Protein AF-0000000071012700 (afdb_homodimer)

Sequence (270 aa):
MLVIDASVVVKVLTEEVGSDLATDRLALEPERIGPDWLSVEIASALSKKVRYAGLPADVAEKYLAALPMIIPDLTPTLPLLPAALRLSIGLRHAVYDCLYLALAIDRDCALLTADRKFFDTVASGEHGQRMELMAMLVIDASVVVKVLTEEVGSDLATDRLALEPERIGPDWLSVEIASALSKKVRYAGLPADVAEKYLAALPMIIPDLTPTLPLLPAALRLSIGLRHAVYDCLYLALAIDRDCALLTADRKFFDTVASGEHGQRMELMA

Solvent-accessible surface area (backbone atoms only — not comparable to full-atom values): 14471 Å² total; per-residue (Å²): 100,34,28,53,32,54,64,42,50,50,46,58,69,67,49,60,88,73,61,46,70,59,49,51,53,50,68,73,40,86,46,31,30,32,44,47,61,41,58,56,55,45,42,37,52,38,42,46,32,35,76,75,64,72,42,53,67,70,55,40,53,51,50,58,72,45,41,53,80,72,38,71,40,60,39,77,46,73,85,38,43,68,55,5,39,53,46,12,56,73,67,70,46,59,32,74,63,24,41,50,52,36,49,15,60,75,68,70,38,33,32,40,30,50,51,62,70,60,47,57,62,40,46,77,47,96,57,19,87,32,58,39,76,56,130,101,34,28,54,32,54,63,42,49,49,44,55,70,66,49,63,90,70,56,45,66,57,49,52,54,49,68,73,40,86,46,31,31,32,43,45,61,41,57,56,55,46,44,36,53,40,41,46,32,36,75,74,65,72,42,52,66,69,55,40,52,51,52,58,71,45,42,53,79,72,38,72,40,60,38,77,46,75,86,38,42,70,56,5,40,52,46,12,57,75,68,72,46,59,32,75,63,24,40,48,53,36,49,14,59,76,68,70,35,32,32,40,30,50,49,62,70,59,47,56,63,40,47,76,47,95,58,19,86,32,56,40,76,56,131

InterPro domains:
  IPR002716 PIN domain [PF01850] (3-120)
  IPR022907 VapC family [MF_00265] (2-129)
  IPR029060 PIN-like domain superfamily [SSF88723] (1-122)
  IPR044153 VapC3-like, PIN domain [cd09873] (3-124)
  IPR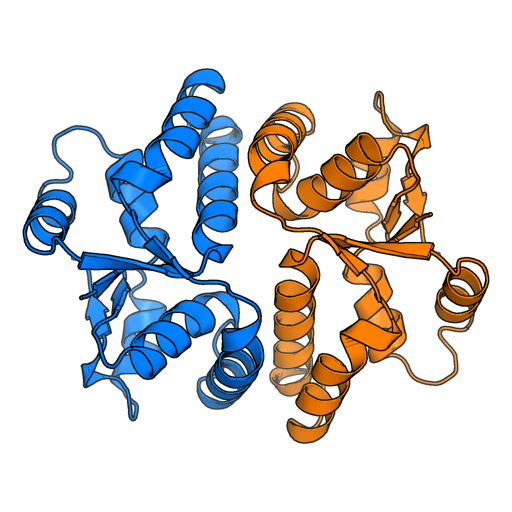051619 Type II TA system ribonuclease PINc/VapC [PTHR35901] (1-124)

pLDDT: mean 92.32, std 9.79, range [43.41, 98.62]

Structure (mmCIF, N/CA/C/O backbone):
data_AF-0000000071012700-model_v1
#
loop_
_entity.id
_entity.type
_entity.pdbx_description
1 polymer 'Ribonuclease VapC'
#
loop_
_atom_site.group_PDB
_atom_site.id
_atom_site.type_symbol
_atom_site.label_atom_id
_atom_site.label_alt_id
_atom_site.label_comp_id
_atom_site.label_asym_id
_atom_site.label_entity_id
_atom_site.label_seq_id
_atom_site.pdbx_PDB_ins_code
_atom_site.Cartn_x
_atom_site.Cartn_y
_atom_site.Cartn_z
_atom_site.occupancy
_atom_site.B_iso_or_equiv
_atom_site.auth_seq_id
_atom_site.auth_comp_id
_atom_site.auth_asym_id
_atom_site.auth_atom_id
_atom_site.pdbx_PDB_model_num
ATOM 1 N N . MET A 1 1 ? 5.879 -24.109 -0.048 1 94.62 1 MET A N 1
ATOM 2 C CA . MET A 1 1 ? 5.609 -22.719 0.268 1 94.62 1 MET A CA 1
ATOM 3 C C . MET A 1 1 ? 5.559 -21.875 -1.001 1 94.62 1 MET A C 1
ATOM 5 O O . MET A 1 1 ? 6.344 -22.078 -1.925 1 94.62 1 MET A O 1
ATOM 9 N N . LEU A 1 2 ? 4.543 -21.016 -1.021 1 96.25 2 LEU A N 1
ATOM 10 C CA . LEU A 1 2 ? 4.266 -20.234 -2.219 1 96.25 2 LEU A CA 1
ATOM 11 C C . LEU A 1 2 ? 3.801 -18.828 -1.85 1 96.25 2 LEU A C 1
ATOM 13 O O . LEU A 1 2 ? 2.908 -18.672 -1.015 1 96.25 2 LEU A O 1
ATOM 17 N N . VAL A 1 3 ? 4.496 -17.844 -2.396 1 97.88 3 VAL A N 1
ATOM 18 C CA . VAL A 1 3 ? 4 -16.484 -2.258 1 97.88 3 VAL A CA 1
ATOM 19 C C . VAL A 1 3 ? 2.877 -16.234 -3.262 1 97.88 3 VAL A C 1
ATOM 21 O O . VAL A 1 3 ? 3.023 -16.531 -4.449 1 97.88 3 VAL A O 1
ATOM 24 N N . ILE A 1 4 ? 1.746 -15.781 -2.766 1 96.19 4 ILE A N 1
ATOM 25 C CA . ILE A 1 4 ? 0.596 -15.508 -3.623 1 96.19 4 ILE A CA 1
ATOM 26 C C . ILE A 1 4 ? 0.418 -14 -3.789 1 96.19 4 ILE A C 1
ATOM 28 O O . ILE A 1 4 ? 0.282 -13.273 -2.803 1 96.19 4 ILE A O 1
ATOM 32 N N . ASP A 1 5 ? 0.381 -13.594 -4.996 1 96.12 5 ASP A N 1
ATOM 33 C CA . ASP A 1 5 ? 0.188 -12.188 -5.355 1 96.12 5 ASP A CA 1
ATOM 34 C C . ASP A 1 5 ? -1.274 -11.781 -5.199 1 96.12 5 ASP A C 1
ATOM 36 O O . ASP A 1 5 ? -2.176 -12.602 -5.359 1 96.12 5 ASP A O 1
ATOM 40 N N . ALA A 1 6 ? -1.483 -10.508 -4.934 1 95.75 6 ALA A N 1
ATOM 41 C CA . ALA A 1 6 ? -2.836 -10 -4.738 1 95.75 6 ALA A CA 1
ATOM 42 C C . ALA A 1 6 ? -3.697 -10.234 -5.977 1 95.75 6 ALA A C 1
ATOM 44 O O . ALA A 1 6 ? -4.906 -10.453 -5.867 1 95.75 6 ALA A O 1
ATOM 45 N N . SER A 1 7 ? -3.062 -10.172 -7.129 1 93.88 7 SER A N 1
ATOM 46 C CA . SER A 1 7 ? -3.799 -10.375 -8.375 1 93.88 7 SER A CA 1
ATOM 47 C C . SER A 1 7 ? -4.441 -11.758 -8.414 1 93.88 7 SER A C 1
ATOM 49 O O . SER A 1 7 ? -5.496 -11.945 -9.023 1 93.88 7 SER A O 1
ATOM 51 N N . VAL A 1 8 ? -3.801 -12.727 -7.777 1 93.31 8 VAL A N 1
ATOM 52 C CA . VAL A 1 8 ? -4.324 -14.086 -7.711 1 93.31 8 VAL A CA 1
ATOM 53 C C . VAL A 1 8 ? -5.41 -14.172 -6.641 1 93.31 8 VAL A C 1
ATOM 55 O O . VAL A 1 8 ? -6.473 -14.758 -6.871 1 93.31 8 VAL A O 1
ATOM 58 N N . VAL A 1 9 ? -5.184 -13.578 -5.516 1 93.5 9 VAL A N 1
ATOM 59 C CA . VAL A 1 9 ? -6.098 -13.648 -4.379 1 93.5 9 VAL A CA 1
ATOM 60 C C . VAL A 1 9 ? -7.438 -13.023 -4.754 1 93.5 9 VAL A C 1
ATOM 62 O O . VAL A 1 9 ? -8.492 -13.57 -4.445 1 93.5 9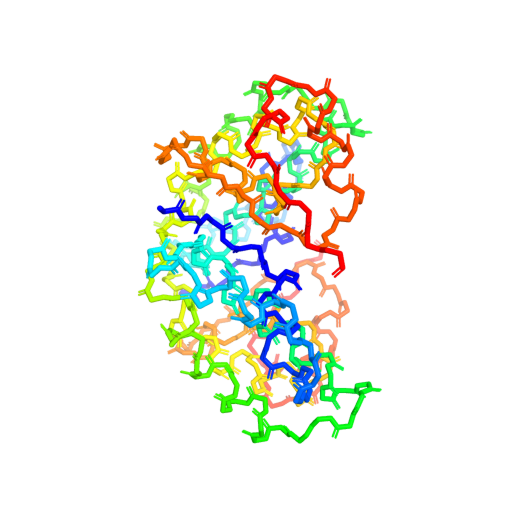 VAL A O 1
ATOM 65 N N . VAL A 1 10 ? -7.395 -11.852 -5.41 1 91.06 10 VAL A N 1
ATOM 66 C CA . VAL A 1 10 ? -8.617 -11.156 -5.785 1 91.06 10 VAL A CA 1
ATOM 67 C C . VAL A 1 10 ? -9.461 -12.055 -6.691 1 91.06 10 VAL A C 1
ATOM 69 O O . VAL A 1 10 ? -10.688 -12.086 -6.57 1 91.06 10 VAL A O 1
ATOM 72 N N . LYS A 1 11 ? -8.805 -12.727 -7.562 1 86.88 11 LYS A N 1
ATOM 73 C CA . LYS A 1 11 ? -9.508 -13.633 -8.461 1 86.88 11 LYS A CA 1
ATOM 74 C C . LYS A 1 11 ? -10.195 -14.758 -7.688 1 86.88 11 LYS A C 1
ATOM 76 O O . LYS A 1 11 ? -11.352 -15.086 -7.953 1 86.88 11 LYS A O 1
ATOM 81 N N . VAL A 1 12 ? -9.547 -15.297 -6.762 1 87.38 12 VAL A N 1
ATOM 82 C CA . VAL A 1 12 ? -10.078 -16.406 -5.969 1 87.38 12 VAL A CA 1
ATOM 83 C C . VAL A 1 12 ? -11.227 -15.906 -5.094 1 87.38 12 VAL A C 1
ATOM 85 O O . VAL A 1 12 ? -12.234 -16.594 -4.93 1 87.38 12 VAL A O 1
ATOM 88 N N . LEU A 1 13 ? -11.102 -14.711 -4.617 1 86.44 13 LEU A N 1
ATOM 89 C CA . LEU A 1 13 ? -12.078 -14.156 -3.688 1 86.44 13 LEU A CA 1
ATOM 90 C C . LEU A 1 13 ? -13.344 -13.727 -4.418 1 86.44 13 LEU A C 1
ATOM 92 O O . LEU A 1 13 ? -14.445 -13.836 -3.877 1 86.44 13 LEU A O 1
ATOM 96 N N . THR A 1 14 ? -13.289 -13.133 -5.633 1 82.06 14 THR A N 1
ATOM 97 C CA . THR A 1 14 ? -14.422 -12.461 -6.266 1 82.06 14 THR A CA 1
ATOM 98 C C . THR A 1 14 ? -15 -13.32 -7.391 1 82.06 14 THR A C 1
ATOM 100 O O . THR A 1 14 ? -16.109 -13.07 -7.855 1 82.06 14 THR A O 1
ATOM 103 N N . GLU A 1 15 ? -14.219 -13.977 -8.164 1 69.88 15 GLU A N 1
ATOM 104 C CA . GLU A 1 15 ? -14.766 -14.758 -9.273 1 69.88 15 GLU A CA 1
ATOM 105 C C . GLU A 1 15 ? -15.5 -15.992 -8.766 1 69.88 15 GLU A C 1
ATOM 107 O O . GLU A 1 15 ? -15.109 -16.578 -7.758 1 69.88 15 GLU A O 1
ATOM 112 N N . GLU A 1 16 ? -16.797 -15.992 -9.086 1 52.28 16 GLU A N 1
ATOM 113 C CA . GLU A 1 16 ? -17.672 -17.156 -8.922 1 52.28 16 GLU A CA 1
ATOM 114 C C . GLU A 1 16 ? -16.906 -18.453 -9.156 1 52.28 16 GLU A C 1
ATOM 116 O O . GLU A 1 16 ? -15.844 -18.453 -9.766 1 52.28 16 GLU A O 1
ATOM 121 N N . VAL A 1 17 ? -17.594 -19.547 -8.875 1 47.97 17 VAL A N 1
ATOM 122 C CA 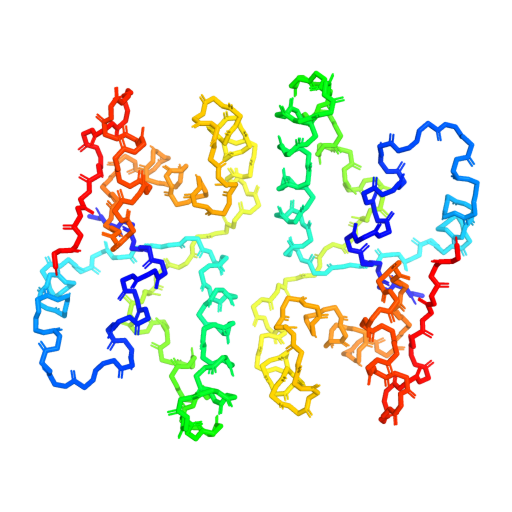. VAL A 1 17 ? -17.328 -20.984 -8.828 1 47.97 17 VAL A CA 1
ATOM 123 C C . VAL A 1 17 ? -16.344 -21.359 -9.938 1 47.97 17 VAL A C 1
ATOM 125 O O . VAL A 1 17 ? -15.617 -22.344 -9.828 1 47.97 17 VAL A O 1
ATOM 128 N N . GLY A 1 18 ? -16.484 -20.781 -11.102 1 43.41 18 GLY A N 1
ATOM 129 C CA . GLY A 1 18 ? -15.695 -21.484 -12.109 1 43.41 18 GLY A CA 1
ATOM 130 C C . GLY A 1 18 ? -14.211 -21.203 -11.984 1 43.41 18 GLY A C 1
ATOM 131 O O . GLY A 1 18 ? -13.445 -21.469 -12.914 1 43.41 18 GLY A O 1
ATOM 132 N N . SER A 1 19 ? -13.844 -20.047 -11.469 1 51.12 19 SER A N 1
ATOM 133 C CA . SER A 1 19 ? -12.445 -19.656 -11.609 1 51.12 19 SER A CA 1
ATOM 134 C C . SER A 1 19 ? -11.523 -20.719 -11 1 51.12 19 SER A C 1
ATOM 136 O O . SER A 1 19 ? -11.406 -20.812 -9.773 1 51.12 19 SER A O 1
ATOM 138 N N . ASP A 1 20 ? -11.469 -21.969 -11.406 1 60.03 20 ASP A N 1
ATOM 139 C CA . ASP A 1 20 ? -11.008 -23.344 -11.25 1 60.03 20 ASP A CA 1
ATOM 140 C C . ASP A 1 20 ? -9.492 -23.406 -11.086 1 60.03 20 ASP A C 1
ATOM 142 O O . ASP A 1 20 ? -8.984 -24.031 -10.156 1 60.03 20 ASP A O 1
ATOM 146 N N . LEU A 1 21 ? -8.82 -22.703 -12.016 1 68.94 21 LEU A N 1
ATOM 147 C CA . LEU A 1 21 ? -7.395 -23 -12.086 1 68.94 21 LEU A CA 1
ATOM 148 C C . LEU A 1 21 ? -6.656 -22.406 -10.891 1 68.94 21 LEU A C 1
ATOM 150 O O . LEU A 1 21 ? -5.773 -23.047 -10.32 1 68.94 21 LEU A O 1
ATOM 154 N N . ALA A 1 22 ? -7.148 -21.25 -10.391 1 75.31 22 ALA A N 1
ATOM 155 C CA . ALA A 1 22 ? -6.461 -20.609 -9.266 1 75.31 22 ALA A CA 1
ATOM 156 C C . ALA A 1 22 ? -6.762 -21.344 -7.961 1 75.31 22 ALA A C 1
ATOM 158 O O . ALA A 1 22 ? -5.859 -21.609 -7.168 1 75.31 22 ALA A O 1
ATOM 159 N N . THR A 1 23 ? -8.023 -21.594 -7.82 1 79.12 23 THR A N 1
ATOM 160 C CA . THR A 1 23 ? -8.43 -22.312 -6.613 1 79.12 23 THR A CA 1
ATOM 161 C C . THR A 1 23 ? -7.766 -23.688 -6.551 1 79.12 23 THR A C 1
ATOM 163 O O . THR A 1 23 ? -7.277 -24.094 -5.496 1 79.12 23 THR A O 1
ATOM 166 N N . ASP A 1 24 ? -7.738 -24.203 -7.711 1 81.06 24 ASP A N 1
ATOM 167 C CA . ASP A 1 24 ? -7.117 -25.516 -7.793 1 81.06 24 ASP A CA 1
ATOM 168 C C . ASP A 1 24 ? -5.625 -25.438 -7.488 1 81.06 24 ASP A C 1
ATOM 170 O O . ASP A 1 24 ? -5.082 -26.297 -6.785 1 81.06 24 ASP A O 1
ATOM 174 N N . ARG A 1 25 ? -4.977 -24.422 -7.988 1 84.62 25 ARG A N 1
ATOM 175 C CA . ARG A 1 25 ? -3.543 -24.266 -7.758 1 84.62 25 ARG A CA 1
ATOM 176 C C . ARG A 1 25 ? -3.254 -23.984 -6.285 1 84.62 25 ARG A C 1
ATOM 178 O O . ARG A 1 25 ? -2.281 -24.5 -5.73 1 84.62 25 ARG A O 1
ATOM 185 N N . LEU A 1 26 ? -4.059 -23.188 -5.684 1 86.31 26 LEU A N 1
ATOM 186 C CA . LEU A 1 26 ? -3.863 -22.844 -4.277 1 86.31 26 LEU A CA 1
ATOM 187 C C . LEU A 1 26 ? -4.113 -24.062 -3.385 1 86.31 26 LEU A C 1
ATOM 189 O O . LEU A 1 26 ? -3.459 -24.219 -2.354 1 86.31 26 LEU A O 1
ATOM 193 N N . ALA A 1 27 ? -5.062 -24.859 -3.885 1 83.38 27 ALA A N 1
ATOM 194 C CA . ALA A 1 27 ? -5.414 -26.047 -3.107 1 83.38 27 ALA A CA 1
ATOM 195 C C . ALA A 1 27 ? -4.242 -27.031 -3.037 1 83.38 27 ALA A C 1
ATOM 197 O O . ALA A 1 27 ? -4.133 -27.812 -2.09 1 83.38 27 ALA A O 1
ATOM 198 N N . LEU A 1 28 ? -3.35 -26.875 -3.967 1 85.12 28 LEU A N 1
ATOM 199 C CA . LEU A 1 28 ? -2.199 -27.781 -4.051 1 85.12 28 LEU A CA 1
ATOM 200 C C . LEU A 1 28 ? -1.079 -27.312 -3.127 1 85.12 28 LEU A C 1
ATOM 202 O O . LEU A 1 28 ? -0.12 -28.047 -2.885 1 85.12 28 LEU A O 1
ATOM 206 N N . GLU A 1 29 ? -1.261 -26.125 -2.602 1 88.88 29 GLU A N 1
ATOM 207 C CA . GLU A 1 29 ? -0.208 -25.547 -1.775 1 88.88 29 GLU A CA 1
ATOM 208 C C . GLU A 1 29 ? -0.743 -25.141 -0.405 1 88.88 29 GLU A C 1
ATOM 210 O O . GLU A 1 29 ? -1.242 -24.016 -0.233 1 88.88 29 GLU A O 1
ATOM 215 N N . PRO A 1 30 ? -0.476 -25.969 0.49 1 85.81 30 PRO A N 1
ATOM 216 C CA . PRO A 1 30 ? -1.006 -25.641 1.816 1 85.81 30 PRO A CA 1
ATOM 217 C C . PRO A 1 30 ? -0.256 -24.5 2.484 1 85.81 30 PRO A C 1
ATOM 219 O O . PRO A 1 30 ? -0.816 -23.797 3.336 1 85.81 30 PRO A O 1
ATOM 222 N N . GLU A 1 31 ? 0.997 -24.312 2.105 1 94.25 31 GLU A N 1
ATOM 223 C CA . GLU A 1 31 ? 1.771 -23.219 2.684 1 94.25 31 GLU A CA 1
ATOM 224 C C . GLU A 1 31 ? 1.786 -22.016 1.758 1 94.25 31 GLU A C 1
ATOM 226 O O . GLU A 1 31 ? 2.65 -21.891 0.886 1 94.25 31 GLU A O 1
ATOM 231 N N . ARG A 1 32 ? 0.813 -21.156 1.957 1 96.25 32 ARG A N 1
ATOM 232 C CA . ARG A 1 32 ? 0.649 -19.922 1.193 1 96.25 32 ARG A CA 1
ATOM 233 C C . ARG A 1 32 ? 0.982 -18.703 2.045 1 96.25 32 ARG A C 1
ATOM 235 O O . ARG A 1 32 ? 0.478 -18.562 3.162 1 96.25 32 ARG A O 1
ATOM 242 N N . ILE A 1 33 ? 1.872 -17.859 1.464 1 97.31 33 ILE A N 1
ATOM 243 C CA . ILE A 1 33 ? 2.256 -16.688 2.23 1 97.31 33 ILE A CA 1
ATOM 244 C C . ILE A 1 33 ? 2.166 -15.438 1.344 1 97.31 33 ILE A C 1
ATOM 246 O O . ILE A 1 33 ? 2.059 -15.547 0.12 1 97.31 33 ILE A O 1
ATOM 250 N N . GLY A 1 34 ? 2.107 -14.289 1.899 1 97.44 34 GLY A N 1
ATOM 251 C CA . GLY A 1 34 ? 2.156 -12.977 1.287 1 97.44 34 GLY A CA 1
ATOM 252 C C . GLY A 1 34 ? 2.52 -11.875 2.268 1 97.44 34 GLY A C 1
ATOM 253 O O . GLY A 1 34 ? 2.389 -12.047 3.48 1 97.44 34 GLY A O 1
ATOM 254 N N . PRO A 1 35 ? 3.117 -10.828 1.759 1 97.38 35 PRO A N 1
ATOM 255 C CA . PRO A 1 35 ? 3.293 -9.688 2.656 1 97.38 35 PRO A CA 1
ATOM 256 C C . PRO A 1 35 ? 1.967 -9.125 3.16 1 97.38 35 PRO A C 1
ATOM 258 O O . PRO A 1 35 ? 0.953 -9.203 2.463 1 97.38 35 PRO A O 1
ATOM 261 N N . ASP A 1 36 ? 1.974 -8.617 4.375 1 95.31 36 ASP A N 1
ATOM 262 C CA . ASP A 1 36 ? 0.725 -8.125 4.945 1 95.31 36 ASP A CA 1
ATOM 263 C C . ASP A 1 36 ? 0.192 -6.934 4.152 1 95.31 36 ASP A C 1
ATOM 265 O O . ASP A 1 36 ? -1.004 -6.637 4.191 1 95.31 36 ASP A O 1
ATOM 269 N N . TRP A 1 37 ? 1.01 -6.348 3.34 1 93.25 37 TRP A N 1
ATOM 270 C CA . TRP A 1 37 ? 0.634 -5.344 2.352 1 93.25 37 TRP A CA 1
ATOM 271 C C . TRP A 1 37 ? -0.499 -5.852 1.464 1 93.25 37 TRP A C 1
ATOM 273 O O . TRP A 1 37 ? -1.358 -5.074 1.041 1 93.25 37 TRP A O 1
ATOM 283 N N . LEU A 1 38 ? -0.555 -7.074 1.299 1 96.56 38 LEU A N 1
ATOM 284 C CA . LEU A 1 38 ? -1.54 -7.746 0.458 1 96.56 38 LEU A CA 1
ATOM 285 C C . LEU A 1 38 ? -2.957 -7.414 0.912 1 96.56 38 LEU A C 1
ATOM 287 O O . LEU A 1 38 ? -3.855 -7.238 0.084 1 96.56 38 LEU A O 1
ATOM 291 N N . SER A 1 39 ? -3.15 -7.27 2.186 1 96.31 39 SER A N 1
ATOM 292 C CA . SER A 1 39 ? -4.473 -6.984 2.73 1 96.31 39 SER A CA 1
ATOM 293 C C . SER A 1 39 ? -4.984 -5.625 2.256 1 96.31 39 SER A C 1
ATOM 295 O O . SER A 1 39 ? -6.176 -5.469 1.977 1 96.31 39 SER A O 1
ATOM 297 N N . VAL A 1 40 ? -4.074 -4.703 2.148 1 96.94 40 VAL A N 1
ATOM 298 C CA . VAL A 1 40 ? -4.434 -3.363 1.694 1 96.94 40 VAL A CA 1
ATOM 299 C C . VAL A 1 40 ? -4.816 -3.404 0.217 1 96.94 40 VAL A C 1
ATOM 301 O O . VAL A 1 40 ? -5.801 -2.783 -0.194 1 96.94 40 VAL A O 1
ATOM 304 N N . GLU A 1 41 ? -4.047 -4.137 -0.527 1 96.94 41 GLU A N 1
ATOM 305 C CA . GLU A 1 41 ? -4.344 -4.289 -1.948 1 96.94 41 GLU A CA 1
ATOM 306 C C . GLU A 1 41 ? -5.723 -4.91 -2.16 1 96.94 41 GLU A C 1
ATOM 308 O O . GLU A 1 41 ? -6.469 -4.488 -3.045 1 96.94 41 GLU A O 1
ATOM 313 N N . ILE A 1 42 ? -6.031 -5.871 -1.402 1 96.62 42 ILE A N 1
ATOM 314 C CA . ILE A 1 42 ? -7.309 -6.562 -1.528 1 96.62 42 ILE A CA 1
ATOM 315 C C . ILE A 1 42 ? -8.445 -5.617 -1.14 1 96.62 42 ILE A C 1
ATOM 317 O O . ILE A 1 42 ? -9.461 -5.543 -1.832 1 96.62 42 ILE A O 1
ATOM 321 N N . ALA A 1 43 ? -8.242 -4.91 -0.059 1 97.62 43 ALA A N 1
ATOM 322 C CA . ALA A 1 43 ? -9.25 -3.934 0.341 1 97.62 43 ALA A CA 1
ATOM 323 C C . ALA A 1 43 ? -9.492 -2.91 -0.766 1 97.62 43 ALA A C 1
ATOM 325 O O . ALA A 1 43 ? -10.633 -2.539 -1.035 1 97.62 43 ALA A O 1
ATOM 326 N N . SER A 1 44 ? -8.398 -2.463 -1.343 1 97.38 44 SER A N 1
ATOM 327 C CA . SER A 1 44 ? -8.508 -1.513 -2.445 1 97.38 44 SER A CA 1
ATOM 328 C C . SER A 1 44 ? -9.297 -2.109 -3.609 1 97.38 44 SER A C 1
ATOM 330 O O . SER A 1 44 ? -10.18 -1.459 -4.164 1 97.38 44 SER A O 1
ATOM 332 N N . ALA A 1 45 ? -9 -3.301 -4.012 1 96.06 45 ALA A N 1
ATOM 333 C CA . ALA A 1 45 ? -9.688 -3.973 -5.105 1 96.06 45 ALA A CA 1
ATOM 334 C C . ALA A 1 45 ? -11.172 -4.141 -4.793 1 96.06 45 ALA A C 1
ATOM 336 O O . ALA A 1 45 ? -12.023 -3.93 -5.656 1 96.06 45 ALA A O 1
ATOM 337 N N . LEU A 1 46 ? -11.453 -4.504 -3.598 1 96.69 46 LEU A N 1
ATOM 338 C CA . LEU A 1 46 ? -12.844 -4.711 -3.189 1 96.69 46 LEU A CA 1
ATOM 339 C C . LEU A 1 46 ? -13.609 -3.396 -3.199 1 96.69 46 LEU A C 1
ATOM 341 O O . LEU A 1 46 ? -14.766 -3.35 -3.641 1 96.69 46 LEU A O 1
ATOM 345 N N . SER A 1 47 ? -12.969 -2.338 -2.719 1 97.81 47 SER A N 1
ATOM 346 C CA . SER A 1 47 ? -13.602 -1.021 -2.756 1 97.81 47 SER A CA 1
ATOM 347 C C . SER A 1 47 ? -13.953 -0.617 -4.184 1 97.81 47 SER A C 1
ATOM 349 O O . SER A 1 47 ? -15.039 -0.091 -4.438 1 97.81 47 SER A O 1
ATOM 351 N N . LYS A 1 48 ? -13.078 -0.909 -5.051 1 96.94 48 LYS A N 1
ATOM 352 C CA . LYS A 1 48 ? -13.32 -0.593 -6.457 1 96.94 48 LYS A CA 1
ATOM 353 C C . LYS A 1 48 ? -14.484 -1.416 -7.008 1 96.94 48 LYS A C 1
ATOM 355 O O . LYS A 1 48 ? -15.297 -0.908 -7.781 1 96.94 48 LYS A O 1
ATOM 360 N N . LYS A 1 49 ? -14.539 -2.629 -6.645 1 95.62 49 LYS A N 1
ATOM 361 C CA . LYS A 1 49 ? -15.625 -3.48 -7.121 1 95.62 49 LYS A CA 1
ATOM 362 C C . LYS A 1 49 ? -16.969 -3.004 -6.586 1 95.62 49 LYS A C 1
ATOM 364 O O . LYS A 1 49 ? -17.984 -3.109 -7.273 1 95.62 49 LYS A O 1
ATOM 369 N N . VAL A 1 50 ? -16.953 -2.488 -5.379 1 96.94 50 VAL A N 1
ATOM 370 C CA . VAL A 1 50 ? -18.172 -1.909 -4.828 1 96.94 50 VAL A CA 1
ATOM 371 C C . VAL A 1 50 ? -18.578 -0.68 -5.641 1 96.94 50 VAL A C 1
ATOM 373 O O . VAL A 1 50 ? -19.734 -0.538 -6.031 1 96.94 50 VAL A O 1
ATOM 376 N N . ARG A 1 51 ? -17.641 0.1 -5.965 1 96.31 51 ARG A N 1
ATOM 377 C CA . ARG A 1 51 ? -17.891 1.374 -6.629 1 96.31 51 ARG A CA 1
ATOM 378 C C . ARG A 1 51 ? -18.281 1.163 -8.094 1 96.31 51 ARG A C 1
ATOM 380 O O . ARG A 1 51 ? -19.141 1.86 -8.617 1 96.31 51 ARG A O 1
ATOM 387 N N . TYR A 1 52 ? -17.594 0.117 -8.742 1 95.19 52 TYR A N 1
ATOM 388 C CA . TYR A 1 52 ? -17.672 0.112 -10.195 1 95.19 52 TYR A CA 1
ATOM 389 C C . TYR A 1 52 ? -18.266 -1.194 -10.703 1 95.19 52 TYR A C 1
ATOM 391 O O . TYR A 1 52 ? -18.609 -1.309 -11.883 1 95.19 52 TYR A O 1
ATOM 399 N N . ALA A 1 53 ? -18.422 -2.27 -9.852 1 93.81 53 ALA A N 1
ATOM 400 C CA . ALA A 1 53 ? -18.828 -3.572 -10.367 1 93.81 53 ALA A CA 1
ATOM 401 C C . ALA A 1 53 ? -20.031 -4.117 -9.602 1 93.81 53 ALA A C 1
ATOM 403 O O . ALA A 1 53 ? -20.344 -5.309 -9.688 1 93.81 53 ALA A O 1
ATOM 404 N N . GLY A 1 54 ? -20.625 -3.334 -8.789 1 93.88 54 GLY A N 1
ATOM 405 C CA . GLY A 1 54 ? -21.875 -3.691 -8.156 1 93.88 54 GLY A CA 1
ATOM 406 C C . GLY A 1 54 ? -21.719 -4.656 -6.996 1 93.88 54 GLY A C 1
ATOM 407 O O . GLY A 1 54 ? -22.688 -5.281 -6.559 1 93.88 54 GLY A O 1
ATOM 408 N N . LEU A 1 55 ? -20.516 -4.895 -6.477 1 95.25 55 LEU A N 1
ATOM 409 C CA . LEU A 1 55 ? -20.312 -5.707 -5.285 1 95.25 55 LEU A CA 1
ATOM 410 C C . LEU A 1 55 ? -20.938 -5.047 -4.059 1 95.25 55 LEU A C 1
ATOM 412 O O . LEU A 1 55 ? -20.656 -3.885 -3.764 1 95.25 55 LEU A O 1
ATOM 416 N N . PRO A 1 56 ? -21.828 -5.801 -3.418 1 97 56 PRO A N 1
ATOM 417 C CA . PRO A 1 56 ? -22.375 -5.215 -2.191 1 97 56 PRO A CA 1
ATOM 418 C C . PRO A 1 56 ? -21.312 -4.953 -1.133 1 97 56 PRO A C 1
ATOM 420 O O . PRO A 1 56 ? -20.391 -5.754 -0.974 1 97 56 PRO A O 1
ATOM 423 N N . ALA A 1 57 ? -21.469 -3.812 -0.425 1 97 57 ALA A N 1
ATOM 424 C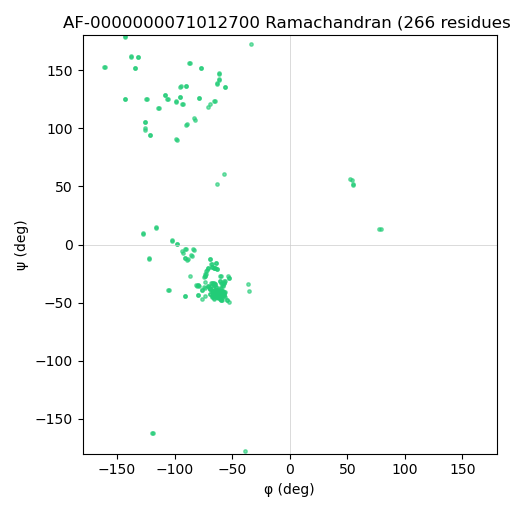 CA . ALA A 1 57 ? -20.484 -3.391 0.557 1 97 57 ALA A CA 1
ATOM 425 C C . ALA A 1 57 ? -20.297 -4.449 1.641 1 97 57 ALA A C 1
ATOM 427 O O . ALA A 1 57 ? -19.172 -4.719 2.07 1 97 57 ALA A O 1
ATOM 428 N N . ASP A 1 58 ? -21.359 -5.012 2.061 1 96.69 58 ASP A N 1
ATOM 429 C CA . ASP A 1 58 ? -21.281 -6.023 3.111 1 96.69 58 ASP A CA 1
ATOM 430 C C . ASP A 1 58 ? -20.547 -7.27 2.625 1 96.69 58 ASP A C 1
ATOM 432 O O . ASP A 1 58 ? -19.859 -7.926 3.402 1 96.69 58 ASP A O 1
ATOM 436 N N . VAL A 1 59 ? -20.688 -7.605 1.355 1 95.81 59 VAL A N 1
ATOM 437 C CA . VAL A 1 59 ? -19.984 -8.734 0.762 1 95.81 59 VAL A CA 1
ATOM 438 C C . VAL A 1 59 ? -18.484 -8.422 0.67 1 95.81 59 VAL A C 1
ATOM 440 O O . VAL A 1 59 ? -17.656 -9.281 0.948 1 95.81 59 VAL A O 1
ATOM 443 N N . ALA A 1 60 ? -18.172 -7.195 0.356 1 96.19 60 ALA A N 1
ATOM 444 C CA . ALA A 1 60 ? -16.781 -6.773 0.311 1 96.19 60 ALA A CA 1
ATOM 445 C C . ALA A 1 60 ? -16.109 -6.938 1.674 1 96.19 60 ALA A C 1
ATOM 447 O O . ALA A 1 60 ? -14.984 -7.426 1.765 1 96.19 60 ALA A O 1
ATOM 448 N N . GLU A 1 61 ? -16.828 -6.539 2.693 1 96 61 GLU A N 1
ATOM 449 C CA . GLU A 1 61 ? -16.297 -6.676 4.047 1 96 61 GLU A CA 1
ATOM 450 C C . GLU A 1 61 ? -16.094 -8.141 4.418 1 96 61 GLU A C 1
ATOM 452 O O . GLU A 1 61 ? -15.117 -8.492 5.074 1 96 61 GLU A O 1
ATOM 457 N N . LYS A 1 62 ? -17.047 -8.953 3.988 1 95.06 62 LYS A N 1
ATOM 458 C CA . LYS A 1 62 ? -16.938 -10.383 4.25 1 95.06 62 LYS A CA 1
ATOM 459 C C . LYS A 1 62 ? -15.75 -10.992 3.512 1 95.06 62 LYS A C 1
ATOM 461 O O . LYS A 1 62 ? -15.039 -11.836 4.062 1 95.06 62 LYS A O 1
ATOM 466 N N . TYR A 1 63 ? -15.578 -10.555 2.254 1 94.31 63 TYR A N 1
ATOM 467 C CA . TYR A 1 63 ? -14.438 -11.047 1.481 1 94.31 63 TYR A CA 1
ATOM 468 C C . TYR A 1 63 ? -13.125 -10.656 2.139 1 94.31 63 TYR A C 1
ATOM 470 O O . TYR A 1 63 ? -12.203 -11.477 2.248 1 94.31 63 TYR A O 1
ATOM 478 N N . LEU A 1 64 ? -13.047 -9.445 2.598 1 95.38 64 LEU A N 1
ATOM 479 C CA . LEU A 1 64 ? -11.836 -8.984 3.273 1 95.38 64 LEU A CA 1
ATOM 480 C C . LEU A 1 64 ? -11.57 -9.812 4.527 1 95.38 64 LEU A C 1
ATOM 482 O O . LEU A 1 64 ? -10.438 -10.203 4.789 1 95.38 64 LEU A O 1
ATOM 486 N N . ALA A 1 65 ? -12.602 -10.109 5.281 1 93.94 65 ALA A N 1
ATOM 487 C CA . ALA A 1 65 ? -12.484 -10.875 6.52 1 93.94 65 ALA A CA 1
ATOM 488 C C . ALA A 1 65 ? -12.07 -12.32 6.234 1 93.94 65 ALA A C 1
ATOM 490 O O . ALA A 1 65 ? -11.562 -13.008 7.117 1 93.94 65 ALA A O 1
ATOM 491 N N . ALA A 1 66 ? -12.242 -12.805 5.008 1 92.44 66 ALA A N 1
ATOM 492 C CA . ALA A 1 66 ? -11.953 -14.188 4.633 1 92.44 66 ALA A CA 1
ATOM 493 C C . ALA A 1 66 ? -10.516 -14.336 4.145 1 92.44 66 ALA A C 1
ATOM 495 O O . ALA A 1 66 ? -10.039 -15.453 3.92 1 92.44 66 ALA A O 1
ATOM 496 N N . LEU A 1 67 ? -9.805 -13.273 4.055 1 92.81 67 LEU A N 1
ATOM 497 C CA . LEU A 1 67 ? -8.469 -13.258 3.484 1 92.81 67 LEU A CA 1
ATOM 498 C C . LEU A 1 67 ? -7.555 -14.242 4.211 1 92.81 67 LEU A C 1
ATOM 500 O O . LEU A 1 67 ? -6.801 -14.984 3.572 1 92.81 67 LEU A O 1
ATOM 504 N N . PRO A 1 68 ? -7.621 -14.352 5.578 1 89.44 68 PRO A N 1
ATOM 505 C CA . PRO A 1 68 ? -6.73 -15.281 6.281 1 89.44 68 PRO A CA 1
ATOM 506 C C . PRO A 1 68 ? -6.969 -16.734 5.891 1 89.44 68 PRO A C 1
ATOM 508 O O . PRO A 1 68 ? -6.074 -17.578 6.043 1 89.44 68 PRO A O 1
ATOM 511 N N . MET A 1 69 ? -8.156 -17 5.352 1 87.88 69 MET A N 1
ATOM 512 C CA . MET A 1 69 ? -8.461 -18.359 4.902 1 87.88 69 MET A CA 1
ATOM 513 C C . MET A 1 69 ? -7.715 -18.672 3.605 1 87.88 69 MET A C 1
ATOM 515 O O . MET A 1 69 ? -7.406 -19.844 3.334 1 87.88 69 MET A O 1
ATOM 519 N N . ILE A 1 70 ? -7.406 -17.641 2.818 1 89.94 70 ILE A N 1
ATOM 520 C CA . ILE A 1 70 ? -6.719 -17.797 1.542 1 89.94 70 ILE A CA 1
ATOM 521 C C . ILE A 1 70 ? -5.211 -17.688 1.755 1 89.94 70 ILE A C 1
ATOM 523 O O . ILE A 1 70 ? -4.441 -18.469 1.206 1 89.94 70 ILE A O 1
ATOM 527 N N . ILE A 1 71 ? -4.867 -16.734 2.525 1 93.81 71 ILE A N 1
ATOM 528 C CA . ILE A 1 71 ? -3.477 -16.531 2.916 1 93.81 71 ILE A CA 1
ATOM 529 C C . ILE A 1 71 ? -3.352 -16.594 4.438 1 93.81 71 ILE A C 1
ATOM 531 O O . ILE A 1 71 ? -3.447 -15.578 5.125 1 93.81 71 ILE A O 1
ATOM 535 N N . PRO A 1 72 ? -3.037 -17.734 4.965 1 91.44 72 PRO A N 1
ATOM 536 C CA . PRO A 1 72 ? -3.023 -17.922 6.418 1 91.44 72 PRO A CA 1
ATOM 537 C C . PRO A 1 72 ? -1.847 -17.219 7.094 1 91.44 72 PRO A C 1
ATOM 539 O O . PRO A 1 72 ? -1.897 -16.938 8.289 1 91.44 72 PRO A O 1
ATOM 542 N N . ASP A 1 73 ? -0.843 -16.984 6.32 1 92.81 73 ASP A N 1
ATOM 543 C CA . ASP A 1 73 ? 0.368 -16.406 6.891 1 92.81 73 ASP A CA 1
ATOM 544 C C . ASP A 1 73 ? 0.777 -15.141 6.148 1 92.81 73 ASP A C 1
ATOM 546 O O . ASP A 1 73 ? 1.281 -15.203 5.027 1 92.81 73 ASP A O 1
ATOM 550 N N . LEU A 1 74 ? 0.53 -14.062 6.812 1 94.88 74 LEU A N 1
ATOM 551 C CA . LEU A 1 74 ? 0.965 -12.773 6.285 1 94.88 74 LEU A CA 1
ATOM 552 C C . LEU A 1 74 ? 2.273 -12.336 6.934 1 94.88 74 LEU A C 1
ATOM 554 O O . LEU A 1 74 ? 2.367 -12.25 8.164 1 94.88 74 LEU A O 1
ATOM 558 N N . THR A 1 75 ? 3.23 -12.094 6.094 1 95.88 75 THR A N 1
ATOM 559 C CA . THR A 1 75 ? 4.551 -11.695 6.566 1 95.88 75 THR A CA 1
ATOM 560 C C . THR A 1 75 ? 4.645 -10.172 6.68 1 95.88 75 THR A C 1
ATOM 562 O O . THR A 1 75 ? 4.215 -9.453 5.781 1 95.88 75 THR A O 1
ATOM 565 N N . PRO A 1 76 ? 5.266 -9.703 7.828 1 95.31 76 PRO A N 1
ATOM 566 C CA . PRO A 1 76 ? 5.445 -8.258 7.934 1 95.31 76 PRO A CA 1
ATOM 567 C C . PRO A 1 76 ? 6.207 -7.668 6.75 1 95.31 76 PRO A C 1
ATOM 569 O O . PRO A 1 76 ? 7.234 -8.219 6.336 1 95.31 76 PRO A O 1
ATOM 572 N N . THR A 1 77 ? 5.684 -6.531 6.246 1 96.19 77 THR A N 1
ATOM 573 C CA . THR A 1 77 ? 6.184 -5.895 5.031 1 96.19 77 THR A CA 1
ATOM 574 C C . THR A 1 77 ? 7.449 -5.098 5.324 1 96.19 77 THR A C 1
ATOM 576 O O . THR A 1 77 ? 8.375 -5.074 4.512 1 96.19 77 THR A O 1
ATOM 579 N N . LEU A 1 78 ? 7.578 -4.477 6.48 1 94.19 78 LEU A N 1
ATOM 580 C CA . LEU A 1 78 ? 8.602 -3.473 6.77 1 94.19 78 LEU A CA 1
ATOM 581 C C . LEU A 1 78 ? 10 -4.059 6.605 1 94.19 78 LEU A C 1
ATOM 583 O O . LEU A 1 78 ? 10.859 -3.451 5.961 1 94.19 78 LEU A O 1
ATOM 587 N N . PRO A 1 79 ? 10.227 -5.285 7.078 1 95.69 79 PRO A N 1
ATOM 588 C CA . PRO A 1 79 ? 11.57 -5.852 6.922 1 95.69 79 PRO A CA 1
ATOM 589 C C . PRO A 1 79 ? 11.922 -6.148 5.465 1 95.69 79 PRO A C 1
ATOM 591 O O . PRO A 1 79 ? 13.094 -6.328 5.133 1 95.69 79 PRO A O 1
ATOM 594 N N . LEU A 1 80 ? 10.961 -6.211 4.57 1 97.69 80 LEU A N 1
ATOM 595 C CA . LEU A 1 80 ? 11.172 -6.555 3.17 1 97.69 80 LEU A CA 1
ATOM 596 C C . LEU A 1 80 ? 11.477 -5.309 2.342 1 97.69 80 LEU A C 1
ATOM 598 O O . LEU A 1 80 ? 11.922 -5.414 1.198 1 97.69 80 LEU A O 1
ATOM 602 N N . LEU A 1 81 ? 11.266 -4.168 2.873 1 97.19 81 LEU A N 1
ATOM 603 C CA . LEU A 1 81 ? 11.164 -2.926 2.113 1 97.19 81 LEU A CA 1
ATOM 604 C C . LEU A 1 81 ? 12.508 -2.561 1.487 1 97.19 81 LEU A C 1
ATOM 606 O O . LEU A 1 81 ? 12.57 -2.184 0.315 1 97.19 81 LEU A O 1
ATOM 610 N N . PRO A 1 82 ? 13.656 -2.656 2.211 1 96.81 82 PRO A N 1
ATOM 611 C CA . PRO A 1 82 ? 14.93 -2.32 1.567 1 96.81 82 PRO A CA 1
ATOM 612 C C . PRO A 1 82 ? 15.219 -3.197 0.351 1 96.81 82 PRO A C 1
ATOM 614 O O . PRO A 1 82 ? 15.648 -2.691 -0.69 1 96.81 82 PRO A O 1
ATOM 617 N N . ALA A 1 83 ? 14.969 -4.453 0.491 1 97.62 83 ALA A N 1
ATOM 618 C CA . ALA A 1 83 ? 15.172 -5.363 -0.632 1 97.62 83 ALA A CA 1
ATOM 619 C C . ALA A 1 83 ? 14.219 -5.047 -1.779 1 97.62 83 ALA A C 1
ATOM 621 O O . ALA A 1 83 ? 14.617 -5.07 -2.947 1 97.62 83 ALA A O 1
ATOM 622 N N . ALA A 1 84 ? 12.961 -4.754 -1.441 1 98.38 84 ALA A N 1
ATOM 623 C CA . ALA A 1 84 ? 11.969 -4.418 -2.461 1 98.38 84 ALA A CA 1
ATOM 624 C C . ALA A 1 84 ? 12.359 -3.146 -3.207 1 98.38 84 ALA A C 1
ATOM 626 O O . ALA A 1 84 ? 12.172 -3.049 -4.422 1 98.38 84 ALA A O 1
ATOM 627 N N . LEU A 1 85 ? 12.883 -2.195 -2.484 1 98.25 85 LEU A N 1
ATOM 628 C CA . LEU A 1 85 ? 13.328 -0.954 -3.105 1 98.25 85 LEU A CA 1
ATOM 629 C C . LEU A 1 85 ? 14.461 -1.22 -4.094 1 98.25 85 LEU A C 1
ATOM 631 O O . LEU A 1 85 ? 14.438 -0.722 -5.223 1 98.25 85 LEU A O 1
ATOM 635 N N . ARG A 1 86 ? 15.43 -2.012 -3.725 1 97.25 86 ARG A N 1
ATOM 636 C CA . ARG A 1 86 ? 16.547 -2.35 -4.602 1 97.25 86 ARG A CA 1
ATOM 637 C C . ARG A 1 86 ? 16.062 -3.088 -5.844 1 97.25 86 ARG A C 1
ATOM 639 O O . ARG A 1 86 ? 16.484 -2.785 -6.961 1 97.25 86 ARG A O 1
ATOM 646 N N . LEU A 1 87 ? 15.164 -4.059 -5.605 1 97.69 87 LEU A N 1
ATOM 647 C CA . LEU A 1 87 ? 14.594 -4.793 -6.73 1 97.69 87 LEU A CA 1
ATOM 648 C C . LEU A 1 87 ? 13.859 -3.85 -7.676 1 97.69 87 LEU A C 1
ATOM 650 O O . LEU A 1 87 ? 14 -3.957 -8.898 1 97.69 87 LEU A O 1
ATOM 654 N N . SER A 1 88 ? 13.039 -2.965 -7.098 1 98.12 88 SER A N 1
ATOM 655 C CA . SER A 1 88 ? 12.266 -2.014 -7.891 1 98.12 88 SER A CA 1
ATOM 656 C C . SER A 1 88 ? 13.172 -1.157 -8.766 1 98.12 88 SER A C 1
ATOM 658 O O . SER A 1 88 ? 12.898 -0.967 -9.953 1 98.12 88 SER A O 1
ATOM 660 N N . ILE A 1 89 ? 14.242 -0.675 -8.203 1 96.75 89 ILE A N 1
ATOM 661 C CA . ILE A 1 89 ? 15.188 0.167 -8.93 1 96.75 89 ILE A CA 1
ATOM 662 C C . ILE A 1 89 ? 15.859 -0.644 -10.039 1 96.75 89 ILE A C 1
ATOM 664 O O . ILE A 1 89 ? 15.922 -0.201 -11.188 1 96.75 89 ILE A O 1
ATOM 668 N N . GLY A 1 90 ? 16.266 -1.831 -9.758 1 95.19 90 GLY A N 1
ATOM 669 C CA . GLY A 1 90 ? 16.953 -2.68 -10.719 1 95.19 90 GLY A CA 1
ATOM 670 C C . GLY A 1 90 ? 16.062 -3.166 -11.844 1 95.19 90 GLY A C 1
ATOM 671 O O . GLY A 1 90 ? 16.469 -3.209 -13 1 95.19 90 GLY A O 1
ATOM 672 N N . LEU A 1 91 ? 14.805 -3.492 -11.523 1 95.69 91 LEU A N 1
ATOM 673 C CA . LEU A 1 91 ? 13.867 -4.059 -12.492 1 95.69 91 LEU A CA 1
ATOM 674 C C . LEU A 1 91 ? 13.07 -2.957 -13.18 1 95.69 91 LEU A C 1
ATOM 676 O O . LEU A 1 91 ? 12.344 -3.221 -14.141 1 95.69 91 LEU A O 1
ATOM 680 N N . ARG A 1 92 ? 13.188 -1.774 -12.633 1 94.81 92 ARG A N 1
ATOM 681 C CA . ARG A 1 92 ? 12.367 -0.663 -13.109 1 94.81 92 ARG A CA 1
ATOM 682 C C . ARG A 1 92 ? 10.891 -1.017 -13.062 1 94.81 92 ARG A C 1
ATOM 684 O O . ARG A 1 92 ? 10.172 -0.851 -14.047 1 94.81 92 ARG A O 1
ATOM 691 N N . HIS A 1 93 ? 10.484 -1.479 -11.914 1 95.75 93 HIS A N 1
ATOM 692 C CA . HIS A 1 93 ? 9.117 -1.926 -11.672 1 95.75 93 HIS A CA 1
ATOM 693 C C . HIS A 1 93 ? 8.617 -1.448 -10.312 1 95.75 93 HIS A C 1
ATOM 695 O O . HIS A 1 93 ? 9.414 -1.086 -9.445 1 95.75 93 HIS A O 1
ATOM 701 N N . ALA A 1 94 ? 7.363 -1.448 -10.109 1 96.56 94 ALA A N 1
ATOM 702 C CA . ALA A 1 94 ? 6.738 -0.864 -8.922 1 96.56 94 ALA A CA 1
ATOM 703 C C . ALA A 1 94 ? 7.184 -1.588 -7.656 1 96.56 94 ALA A C 1
ATOM 705 O O . ALA A 1 94 ? 7.258 -2.818 -7.633 1 96.56 94 ALA A O 1
ATOM 706 N N . VAL A 1 95 ? 7.465 -0.848 -6.582 1 97.62 95 VAL A N 1
ATOM 707 C CA . VAL A 1 95 ? 7.871 -1.385 -5.285 1 97.62 95 VAL A CA 1
ATOM 708 C C . VAL A 1 95 ? 6.809 -2.357 -4.777 1 97.62 95 VAL A C 1
ATOM 710 O O . VAL A 1 95 ? 7.137 -3.383 -4.172 1 97.62 95 VAL A O 1
ATOM 713 N N . TYR A 1 96 ? 5.578 -2.102 -5.082 1 96.5 96 TYR A N 1
ATOM 714 C CA . TYR A 1 96 ? 4.453 -2.91 -4.629 1 96.5 96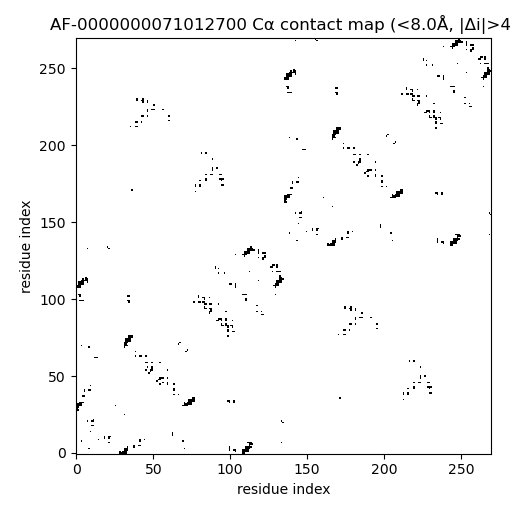 TYR A CA 1
ATOM 715 C C . TYR A 1 96 ? 4.594 -4.352 -5.098 1 96.5 96 TYR A C 1
ATOM 717 O O . TYR A 1 96 ? 4.527 -5.285 -4.289 1 96.5 96 TYR A O 1
ATOM 725 N N . ASP A 1 97 ? 4.879 -4.469 -6.305 1 97.12 97 ASP A N 1
ATOM 726 C CA . ASP A 1 97 ? 5.066 -5.797 -6.883 1 97.12 97 ASP A CA 1
ATOM 727 C C . ASP A 1 97 ? 6.359 -6.438 -6.383 1 97.12 97 ASP A C 1
ATOM 729 O O . ASP A 1 97 ? 6.402 -7.645 -6.129 1 97.12 97 ASP A O 1
ATOM 733 N N . CYS A 1 98 ? 7.359 -5.645 -6.203 1 98 98 CYS A N 1
ATOM 734 C CA . CYS A 1 98 ? 8.68 -6.133 -5.809 1 98 98 CYS A CA 1
ATOM 735 C C . CYS A 1 98 ? 8.672 -6.613 -4.363 1 98 98 CYS A C 1
ATOM 737 O O . CYS A 1 98 ? 9.547 -7.379 -3.959 1 98 98 CYS A O 1
ATOM 739 N N . LEU A 1 99 ? 7.699 -6.168 -3.582 1 98.38 99 LEU A N 1
ATOM 740 C CA . LEU A 1 99 ? 7.551 -6.68 -2.225 1 98.38 99 LEU A CA 1
ATOM 741 C C . LEU A 1 99 ? 7.293 -8.18 -2.236 1 98.38 99 LEU A C 1
ATOM 743 O O . LEU A 1 99 ? 7.863 -8.922 -1.431 1 98.38 99 LEU A O 1
ATOM 747 N N . TYR A 1 100 ? 6.457 -8.609 -3.16 1 98.44 100 TYR A N 1
ATOM 748 C CA . TYR A 1 100 ? 6.156 -10.031 -3.281 1 98.44 100 TYR A CA 1
ATOM 749 C C . TYR A 1 100 ? 7.391 -10.82 -3.701 1 98.44 100 TYR A C 1
ATOM 751 O O . TYR A 1 100 ? 7.664 -11.891 -3.162 1 98.44 100 TYR A O 1
ATOM 759 N N . LEU A 1 101 ? 8.086 -10.273 -4.637 1 98.44 101 LEU A N 1
ATOM 760 C CA . LEU A 1 101 ? 9.305 -10.922 -5.102 1 98.44 101 LEU A CA 1
ATOM 761 C C . LEU A 1 101 ? 10.352 -10.977 -3.992 1 98.44 101 LEU A C 1
ATOM 763 O O . LEU A 1 101 ? 11.016 -12 -3.807 1 98.44 101 LEU A O 1
ATOM 767 N N . ALA A 1 102 ? 10.523 -9.883 -3.238 1 98.5 102 ALA A N 1
ATOM 768 C CA . ALA A 1 102 ? 11.453 -9.859 -2.111 1 98.5 102 ALA A CA 1
ATOM 769 C C . ALA A 1 102 ? 11.125 -10.953 -1.102 1 98.5 102 ALA A C 1
ATOM 771 O O . ALA A 1 102 ? 12.023 -11.602 -0.564 1 98.5 102 ALA A O 1
ATOM 772 N N . LEU A 1 103 ? 9.844 -11.117 -0.843 1 98.56 103 LEU A N 1
ATOM 773 C CA . LEU A 1 103 ? 9.414 -12.164 0.085 1 98.56 103 LEU A CA 1
ATOM 774 C C . LEU A 1 103 ? 9.75 -13.547 -0.458 1 98.56 103 LEU A C 1
ATOM 776 O O . LEU A 1 103 ? 10.242 -14.406 0.279 1 98.56 103 LEU A O 1
ATOM 780 N N . ALA A 1 104 ? 9.484 -13.766 -1.742 1 98.44 104 ALA A N 1
ATOM 781 C CA . ALA A 1 104 ? 9.797 -15.047 -2.371 1 98.44 104 ALA A CA 1
ATOM 782 C C . ALA A 1 104 ? 11.289 -15.352 -2.27 1 98.44 104 ALA A C 1
ATOM 784 O O . ALA A 1 104 ? 11.68 -16.484 -1.982 1 98.44 104 ALA A O 1
ATOM 785 N N . ILE A 1 105 ? 12.086 -14.375 -2.48 1 98.25 105 ILE A N 1
ATOM 786 C CA . ILE A 1 105 ? 13.539 -14.523 -2.389 1 98.25 105 ILE A CA 1
ATOM 787 C C . ILE A 1 105 ? 13.938 -14.836 -0.948 1 98.25 105 ILE A C 1
ATOM 789 O O . ILE A 1 105 ? 14.703 -15.766 -0.697 1 98.25 105 ILE A O 1
ATOM 793 N N . ASP A 1 106 ? 13.398 -14.102 -0.026 1 98 106 ASP A N 1
ATOM 794 C CA . ASP A 1 106 ? 13.711 -14.25 1.391 1 98 106 ASP A CA 1
ATOM 795 C C . ASP A 1 106 ? 13.375 -15.656 1.883 1 98 106 ASP A C 1
ATOM 797 O O . ASP A 1 106 ? 14.094 -16.219 2.703 1 98 106 ASP A O 1
ATOM 801 N N . ARG A 1 107 ? 12.266 -16.188 1.363 1 97.62 107 ARG A N 1
ATOM 802 C CA . ARG A 1 107 ? 11.789 -17.469 1.838 1 97.62 107 ARG A CA 1
ATOM 803 C C . ARG A 1 107 ? 12.227 -18.594 0.9 1 97.62 107 ARG A C 1
ATOM 805 O O . ARG A 1 107 ? 11.891 -19.766 1.119 1 97.62 107 ARG A O 1
ATOM 812 N N . ASP A 1 108 ? 12.938 -18.219 -0.139 1 97.25 108 ASP A N 1
ATOM 813 C CA . ASP A 1 108 ? 13.43 -19.172 -1.137 1 97.25 108 ASP A CA 1
ATOM 814 C C . ASP A 1 108 ? 12.289 -20.016 -1.688 1 97.25 108 ASP A C 1
ATOM 816 O O . ASP A 1 108 ? 12.359 -21.25 -1.668 1 97.25 108 ASP A O 1
ATOM 820 N N . CYS A 1 109 ? 11.281 -19.344 -2.199 1 97.44 109 CYS A N 1
ATOM 821 C CA . CYS A 1 109 ? 10.125 -20.031 -2.758 1 97.44 109 CYS A CA 1
ATOM 822 C C . CYS A 1 109 ? 9.594 -19.297 -3.988 1 97.44 109 CYS A C 1
ATOM 824 O O . CYS A 1 109 ? 10.188 -18.312 -4.434 1 97.44 109 CYS A O 1
ATOM 826 N N . ALA A 1 110 ? 8.539 -19.844 -4.633 1 97.06 110 ALA A N 1
ATOM 827 C CA . ALA A 1 110 ? 7.996 -19.281 -5.867 1 97.06 110 ALA A CA 1
ATOM 828 C C . ALA A 1 110 ? 6.965 -18.188 -5.566 1 97.06 110 ALA A C 1
ATOM 830 O O . ALA A 1 110 ? 6.43 -18.125 -4.457 1 97.06 110 ALA A O 1
ATOM 831 N N . LEU A 1 111 ? 6.832 -17.359 -6.531 1 97.69 111 LEU A N 1
ATOM 832 C CA . LEU A 1 111 ? 5.809 -16.328 -6.523 1 9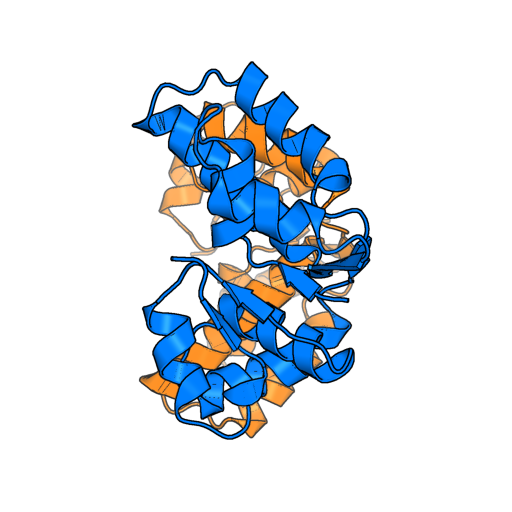7.69 111 LEU A CA 1
ATOM 833 C C . LEU A 1 111 ? 4.781 -16.578 -7.625 1 97.69 111 LEU A C 1
ATOM 835 O O . LEU A 1 111 ? 5.133 -16.625 -8.805 1 97.69 111 LEU A O 1
ATOM 839 N N . LEU A 1 112 ? 3.516 -16.797 -7.242 1 96.31 112 LEU A N 1
ATOM 840 C CA . LEU A 1 112 ? 2.406 -16.953 -8.172 1 96.31 112 LEU A CA 1
ATOM 841 C C . LEU A 1 112 ? 1.712 -15.617 -8.414 1 96.31 112 LEU A C 1
ATOM 843 O O . LEU A 1 112 ? 1.255 -14.969 -7.465 1 96.31 112 LEU A O 1
ATOM 847 N N . THR A 1 113 ? 1.689 -15.211 -9.672 1 96.25 113 THR A N 1
ATOM 848 C CA . THR A 1 113 ? 1.084 -13.93 -10.023 1 96.25 113 THR A CA 1
ATOM 849 C C . THR A 1 113 ? 0.18 -14.078 -11.242 1 96.25 113 THR A C 1
ATOM 851 O O . THR A 1 113 ? 0.371 -14.984 -12.055 1 96.25 113 THR A O 1
ATOM 854 N N . ALA A 1 114 ? -0.835 -13.211 -11.32 1 93.94 114 ALA A N 1
ATOM 855 C CA . ALA A 1 114 ? -1.674 -13.125 -12.516 1 93.94 114 ALA A CA 1
ATOM 856 C C . ALA A 1 114 ? -1.298 -11.914 -13.367 1 93.94 114 ALA A C 1
ATOM 858 O O . ALA A 1 114 ? -1.956 -11.625 -14.367 1 93.94 114 ALA A O 1
ATOM 859 N N . ASP A 1 115 ? -0.252 -11.203 -12.93 1 94.19 115 ASP A N 1
ATOM 860 C CA . ASP A 1 115 ? 0.23 -10.031 -13.656 1 94.19 115 ASP A CA 1
ATOM 861 C C . ASP A 1 115 ? 1.295 -10.422 -14.68 1 94.19 115 ASP A C 1
ATOM 863 O O . ASP A 1 115 ? 2.477 -10.531 -14.344 1 94.19 115 ASP A O 1
ATOM 867 N N . ARG A 1 116 ? 0.863 -10.453 -15.906 1 95 116 ARG A N 1
ATOM 868 C CA . ARG A 1 116 ? 1.746 -10.883 -16.984 1 95 116 ARG A CA 1
ATOM 869 C C . ARG A 1 116 ? 2.906 -9.914 -17.172 1 95 116 ARG A C 1
ATOM 871 O O . ARG A 1 116 ? 4.039 -10.328 -17.422 1 95 116 ARG A O 1
ATOM 878 N N . LYS A 1 117 ? 2.652 -8.688 -17.062 1 94.94 117 LYS A N 1
ATOM 879 C CA . LYS A 1 117 ? 3.707 -7.691 -17.234 1 94.94 117 LYS A CA 1
ATOM 880 C C . LYS A 1 117 ? 4.801 -7.863 -16.188 1 94.94 117 LYS A C 1
ATOM 882 O O . LYS A 1 117 ? 5.992 -7.836 -16.516 1 94.94 117 LYS A O 1
ATOM 887 N N . PHE A 1 118 ? 4.406 -8.078 -14.992 1 96.31 118 PHE A N 1
ATOM 888 C CA . PHE A 1 118 ? 5.355 -8.305 -13.906 1 96.31 118 PHE A CA 1
ATOM 889 C C . PHE A 1 118 ? 6.109 -9.617 -14.117 1 96.31 118 PHE A C 1
ATOM 891 O O . PHE A 1 118 ? 7.332 -9.664 -13.961 1 96.31 118 PHE A O 1
ATOM 898 N N . PHE A 1 119 ? 5.367 -10.609 -14.477 1 96.88 119 PHE A N 1
ATOM 899 C CA . PHE A 1 119 ? 5.977 -11.898 -14.773 1 96.88 119 PHE A CA 1
ATOM 900 C C . PHE A 1 119 ? 7.07 -11.758 -15.828 1 96.88 119 PHE A C 1
ATOM 902 O O . PHE A 1 119 ? 8.203 -12.195 -15.617 1 96.88 119 PHE A O 1
ATOM 909 N N . ASP A 1 120 ? 6.785 -11.055 -16.938 1 96.12 120 ASP A N 1
ATOM 910 C CA . ASP A 1 120 ? 7.715 -10.922 -18.062 1 96.12 120 ASP A CA 1
ATOM 911 C C . ASP A 1 120 ? 8.953 -10.125 -17.641 1 96.12 120 ASP A C 1
ATOM 913 O O . ASP A 1 120 ? 10.07 -10.445 -18.062 1 96.12 120 ASP A O 1
ATOM 917 N N . THR A 1 121 ? 8.742 -9.164 -16.812 1 95.62 121 THR A N 1
ATOM 918 C CA . THR A 1 121 ? 9.828 -8.312 -16.328 1 95.62 121 THR A CA 1
ATOM 919 C C . THR A 1 121 ? 10.82 -9.117 -15.508 1 95.62 121 THR A C 1
ATOM 921 O O . THR A 1 121 ? 12.039 -8.984 -15.68 1 95.62 121 THR A O 1
ATOM 924 N N . VAL A 1 122 ? 10.336 -9.961 -14.625 1 96.44 122 VAL A N 1
ATOM 925 C CA . VAL A 1 122 ? 11.188 -10.703 -13.703 1 96.44 122 VAL A CA 1
ATOM 926 C C . VAL A 1 122 ? 11.773 -11.93 -14.406 1 96.44 122 VAL A C 1
ATOM 928 O O . VAL A 1 122 ? 12.906 -12.32 -14.141 1 96.44 122 VAL A O 1
ATOM 931 N N . ALA A 1 123 ? 11 -12.523 -15.281 1 92.81 123 ALA A N 1
ATOM 932 C CA . ALA A 1 123 ? 11.367 -13.773 -15.953 1 92.81 123 ALA A CA 1
ATOM 933 C C . ALA A 1 123 ? 12.648 -13.594 -16.766 1 92.81 123 ALA A C 1
ATOM 935 O O . ALA A 1 123 ? 13.414 -14.539 -16.938 1 92.81 123 ALA A O 1
ATOM 936 N N . SER A 1 124 ? 12.891 -12.469 -17.172 1 89.19 124 SER A N 1
ATOM 937 C CA . SER A 1 124 ? 14.039 -12.195 -18.031 1 89.19 124 SER A CA 1
ATOM 938 C C . SER A 1 124 ? 15.305 -11.992 -17.203 1 89.19 124 SER A C 1
ATOM 940 O O . SER A 1 124 ? 16.406 -11.906 -17.75 1 89.19 124 SER A O 1
ATOM 942 N N . GLY A 1 125 ? 15.164 -12.008 -15.898 1 89.06 125 GLY A N 1
ATOM 943 C CA . GLY A 1 125 ? 16.297 -11.695 -15.047 1 89.06 125 GLY A CA 1
ATOM 944 C C . GLY A 1 125 ? 16.688 -12.836 -14.133 1 89.06 125 GLY A C 1
ATOM 945 O O . GLY A 1 125 ? 16.344 -13.984 -14.383 1 89.06 125 GLY A O 1
ATOM 946 N N . GLU A 1 126 ? 17.438 -12.523 -13.109 1 91.25 126 GLU A N 1
ATOM 947 C CA . GLU A 1 126 ? 18.094 -13.445 -12.18 1 91.25 126 GLU A CA 1
ATOM 948 C C . GLU A 1 126 ? 17.062 -14.242 -11.383 1 91.25 126 GLU A C 1
ATOM 950 O O . GLU A 1 126 ? 17.312 -15.383 -11 1 91.25 126 GLU A O 1
ATOM 955 N N . HIS A 1 127 ? 15.836 -13.719 -11.32 1 94.75 127 HIS A N 1
ATOM 956 C CA . HIS A 1 127 ? 14.875 -14.367 -10.43 1 94.75 127 HIS A CA 1
ATOM 957 C C . HIS A 1 127 ? 13.703 -14.945 -11.219 1 94.75 127 HIS A C 1
ATOM 959 O O . HIS A 1 127 ? 12.664 -15.273 -10.641 1 94.75 127 HIS A O 1
ATOM 965 N N . GLY A 1 128 ? 13.93 -15.016 -12.438 1 95.25 128 GLY A N 1
ATOM 966 C CA . GLY A 1 128 ? 12.867 -15.5 -13.305 1 95.25 128 GLY A CA 1
ATOM 967 C C . GLY A 1 128 ? 12.367 -16.875 -12.922 1 95.25 128 GLY A C 1
ATOM 968 O O . GLY A 1 128 ? 11.18 -17.172 -13.078 1 95.25 128 GLY A O 1
ATOM 969 N N . GLN A 1 129 ? 13.242 -17.688 -12.391 1 94.62 129 GLN A N 1
ATOM 970 C CA . GLN A 1 129 ? 12.914 -19.078 -12.062 1 94.62 129 GLN A CA 1
ATOM 971 C C . GLN A 1 129 ? 11.93 -19.156 -10.898 1 94.62 129 GLN A C 1
ATOM 973 O O . GLN A 1 129 ? 11.336 -20.203 -10.648 1 94.62 129 GLN A O 1
ATOM 978 N N . ARG A 1 130 ? 11.727 -18.094 -10.242 1 96.12 130 ARG A N 1
ATOM 979 C CA . ARG A 1 130 ? 10.859 -18.078 -9.078 1 96.12 130 ARG A CA 1
ATOM 980 C C . ARG A 1 130 ? 9.43 -17.688 -9.461 1 96.12 130 ARG A C 1
ATOM 982 O O . ARG A 1 130 ? 8.516 -17.781 -8.641 1 96.12 130 ARG A O 1
ATOM 989 N N . MET A 1 131 ? 9.281 -17.344 -10.672 1 97.12 131 MET A N 1
ATOM 990 C CA . MET A 1 131 ? 7.992 -16.766 -11.055 1 97.12 131 MET A CA 1
ATOM 991 C C . MET A 1 131 ? 7.07 -17.844 -11.625 1 97.12 131 MET A C 1
ATOM 993 O O . MET A 1 131 ? 7.504 -18.672 -12.43 1 97.12 131 MET A O 1
ATOM 997 N N . GLU A 1 132 ? 5.867 -17.859 -11.25 1 95.56 132 GLU A N 1
ATOM 998 C CA . GLU A 1 132 ? 4.781 -18.656 -11.812 1 95.56 132 GLU A CA 1
ATOM 999 C C . GLU A 1 132 ? 3.609 -17.781 -12.234 1 95.56 132 GLU A C 1
ATOM 1001 O O . GLU A 1 132 ? 3.135 -16.953 -11.453 1 95.56 132 GLU A O 1
ATOM 1006 N N . LEU A 1 133 ? 3.215 -17.906 -13.461 1 94.56 133 LEU A N 1
ATOM 1007 C CA . LEU A 1 133 ? 2.104 -17.109 -13.977 1 94.56 133 LEU A CA 1
ATOM 1008 C C . LEU A 1 133 ? 0.794 -17.891 -13.883 1 94.56 133 LEU A C 1
ATOM 1010 O O . LEU A 1 133 ? 0.729 -19.047 -14.273 1 94.56 133 LEU A O 1
ATOM 1014 N N . MET A 1 134 ? -0.103 -17.203 -13.258 1 88.38 134 MET A N 1
ATOM 1015 C CA . MET A 1 134 ? -1.438 -17.781 -13.227 1 88.38 134 MET A CA 1
ATOM 1016 C C . MET A 1 134 ? -2.197 -17.469 -14.516 1 88.38 134 MET A C 1
ATOM 1018 O O . MET A 1 134 ? -2.389 -16.297 -14.852 1 88.38 134 MET A O 1
ATOM 1022 N N . ALA A 1 135 ? -2.457 -18.5 -15.531 1 67.56 135 ALA A N 1
ATOM 1023 C CA . ALA A 1 135 ? -3.129 -18.422 -16.828 1 67.56 135 ALA A CA 1
ATOM 1024 C C . ALA A 1 135 ? -4.625 -18.172 -16.656 1 67.56 135 ALA A C 1
ATOM 1026 O O . ALA A 1 135 ? -5.219 -18.594 -15.656 1 67.56 135 ALA A O 1
ATOM 1027 N N . MET B 1 1 ? -0.742 15.219 18.875 1 94.75 1 MET B N 1
ATOM 1028 C CA . MET B 1 1 ? -0.615 14.078 17.969 1 94.75 1 MET B CA 1
ATOM 1029 C C . MET B 1 1 ? -1.201 14.391 16.609 1 94.75 1 MET B C 1
ATOM 1031 O O . MET B 1 1 ? -2.236 15.055 16.5 1 94.75 1 MET B O 1
ATOM 1035 N N . LEU B 1 2 ? -0.445 13.984 15.609 1 96.25 2 LEU B N 1
ATOM 1036 C CA . LEU B 1 2 ? -0.791 14.336 14.234 1 96.25 2 LEU B CA 1
ATOM 1037 C C . LEU B 1 2 ? -0.464 13.188 13.289 1 96.25 2 LEU B C 1
ATOM 1039 O O . LEU B 1 2 ? 0.64 12.641 13.328 1 96.25 2 LEU B O 1
ATOM 1043 N N . VAL B 1 3 ? -1.475 12.773 12.539 1 97.88 3 VAL B N 1
ATOM 1044 C CA . VAL B 1 3 ? -1.202 11.82 11.469 1 97.88 3 VAL B CA 1
ATOM 1045 C C . VAL B 1 3 ? -0.61 12.547 10.266 1 97.88 3 VAL B C 1
ATOM 1047 O O . VAL B 1 3 ? -1.149 13.562 9.82 1 97.88 3 VAL B O 1
ATOM 1050 N N . ILE B 1 4 ? 0.539 12.078 9.797 1 96.25 4 ILE B N 1
ATOM 1051 C CA . ILE B 1 4 ? 1.206 12.688 8.656 1 96.25 4 ILE B CA 1
ATOM 1052 C C . ILE B 1 4 ? 1.047 11.789 7.426 1 96.25 4 ILE B C 1
ATOM 1054 O O . ILE B 1 4 ? 1.432 10.617 7.449 1 96.25 4 ILE B O 1
ATOM 1058 N N . ASP B 1 5 ? 0.547 12.359 6.402 1 96.25 5 ASP B N 1
ATOM 1059 C CA . ASP B 1 5 ? 0.344 11.68 5.129 1 96.25 5 ASP B CA 1
ATOM 1060 C C . ASP B 1 5 ? 1.66 11.531 4.363 1 96.25 5 ASP B C 1
ATOM 1062 O O . ASP B 1 5 ? 2.557 12.367 4.504 1 96.25 5 ASP B O 1
ATOM 1066 N N . ALA B 1 6 ? 1.733 10.508 3.551 1 95.88 6 ALA B N 1
ATOM 1067 C CA . ALA B 1 6 ? 2.949 10.25 2.785 1 95.88 6 ALA B CA 1
ATOM 1068 C C . ALA B 1 6 ? 3.295 11.43 1.881 1 95.88 6 ALA B C 1
ATOM 1070 O O . ALA B 1 6 ? 4.469 11.703 1.636 1 95.88 6 ALA B O 1
ATOM 1071 N N . SER B 1 7 ? 2.268 12.086 1.396 1 94.12 7 SER B N 1
ATOM 1072 C CA . SER B 1 7 ? 2.492 13.227 0.515 1 94.12 7 SER B CA 1
ATOM 1073 C C . SER B 1 7 ? 3.295 14.32 1.218 1 94.12 7 SER B C 1
ATOM 1075 O O . SER B 1 7 ? 4.051 15.055 0.577 1 94.12 7 SER B O 1
ATOM 1077 N N . VAL B 1 8 ? 3.127 14.43 2.523 1 93.5 8 VAL B N 1
ATOM 1078 C CA . VAL B 1 8 ? 3.857 15.414 3.32 1 93.5 8 VAL B CA 1
ATOM 1079 C C . VAL B 1 8 ? 5.27 14.898 3.604 1 93.5 8 VAL B C 1
ATOM 1081 O O . VAL B 1 8 ? 6.246 15.641 3.467 1 93.5 8 VAL B O 1
ATOM 1084 N N . VAL B 1 9 ? 5.391 13.656 3.945 1 93.75 9 VAL B N 1
ATOM 1085 C CA . VAL B 1 9 ? 6.664 13.055 4.316 1 93.75 9 VAL B CA 1
ATOM 1086 C C . VAL B 1 9 ? 7.629 13.117 3.137 1 93.75 9 VAL B C 1
ATOM 1088 O O . VAL B 1 9 ? 8.805 13.461 3.303 1 93.75 9 VAL B O 1
ATOM 1091 N N . VAL B 1 10 ? 7.137 12.766 1.944 1 91.25 10 VAL B N 1
ATOM 1092 C CA . VAL B 1 10 ? 7.984 12.758 0.758 1 91.25 10 VAL B CA 1
ATOM 1093 C C . VAL B 1 10 ? 8.555 14.156 0.521 1 91.25 10 VAL B C 1
ATOM 1095 O O . VAL B 1 10 ? 9.719 14.297 0.145 1 91.25 10 VAL B O 1
ATOM 1098 N N . LYS B 1 11 ? 7.738 15.125 0.734 1 87.19 11 LYS B N 1
ATOM 1099 C CA . LYS B 1 11 ? 8.195 16.5 0.562 1 87.19 11 LYS B CA 1
ATOM 1100 C C . LYS B 1 11 ? 9.305 16.844 1.549 1 87.19 11 LYS B C 1
ATOM 1102 O O . LYS B 1 11 ? 10.312 17.453 1.174 1 87.19 11 LYS B O 1
ATOM 1107 N N . VAL B 1 12 ? 9.172 16.438 2.723 1 87.56 12 VAL B N 1
ATOM 1108 C CA . VAL B 1 12 ? 10.141 16.734 3.768 1 87.56 12 VAL B CA 1
ATOM 1109 C C . VAL B 1 12 ? 11.438 15.969 3.5 1 87.56 12 VAL B C 1
ATOM 1111 O O . VAL B 1 12 ? 12.531 16.484 3.697 1 87.56 12 VAL B O 1
ATOM 1114 N N . LEU B 1 13 ? 11.289 14.797 3.002 1 86.62 13 LEU B N 1
ATOM 1115 C CA . LEU B 1 13 ? 12.43 13.906 2.793 1 86.62 13 LEU B CA 1
ATOM 1116 C C . LEU B 1 13 ? 13.234 14.336 1.566 1 86.62 13 LEU B C 1
ATOM 1118 O O . LEU B 1 13 ? 14.453 14.203 1.544 1 86.62 13 LEU B O 1
ATOM 1122 N N . THR B 1 14 ? 12.602 14.773 0.456 1 82.25 14 THR B N 1
ATOM 1123 C CA . THR B 1 14 ? 13.281 14.945 -0.826 1 82.25 14 THR B CA 1
ATOM 1124 C C . THR B 1 14 ? 13.516 16.422 -1.121 1 82.25 14 THR B C 1
ATOM 1126 O O . THR B 1 14 ? 14.297 16.766 -2.018 1 82.25 14 THR B O 1
ATOM 1129 N N . GLU B 1 15 ? 12.57 17.266 -0.8 1 69.69 15 GLU B N 1
ATOM 1130 C CA . GLU B 1 15 ? 12.773 18.672 -1.137 1 69.69 15 GLU B CA 1
ATOM 1131 C C . GLU B 1 15 ? 13.875 19.297 -0.284 1 69.69 15 GLU B C 1
ATOM 1133 O O . GLU B 1 15 ? 14.039 18.938 0.885 1 69.69 15 GLU B O 1
ATOM 1138 N N . GLU B 1 16 ? 14.805 19.75 -0.957 1 52.28 16 GLU B N 1
ATOM 1139 C CA . GLU B 1 16 ? 15.867 20.594 -0.424 1 52.28 16 GLU B CA 1
ATOM 1140 C C . GLU B 1 16 ? 15.32 21.578 0.609 1 52.28 16 GLU B C 1
ATOM 1142 O O . GLU B 1 16 ? 14.109 21.812 0.676 1 52.28 16 GLU B O 1
ATOM 1147 N N . VAL B 1 17 ? 16.141 22.438 1.157 1 48 17 VAL B N 1
ATOM 1148 C CA . VAL B 1 17 ? 16.172 23.469 2.193 1 48 17 VAL B CA 1
ATOM 1149 C C . VAL B 1 17 ? 14.844 24.219 2.217 1 48 17 VAL B C 1
ATOM 1151 O O . VAL B 1 17 ? 14.414 24.703 3.268 1 48 17 VAL B O 1
ATOM 1154 N N . GLY B 1 18 ? 14.148 24.453 1.135 1 44.88 18 GLY B N 1
ATOM 1155 C CA . GLY B 1 18 ? 13.109 25.469 1.204 1 44.88 18 GLY B CA 1
ATOM 1156 C C . GLY B 1 18 ? 11.781 24.922 1.701 1 44.88 18 GLY B C 1
ATOM 1157 O O . GLY B 1 18 ? 10.781 25.641 1.723 1 44.88 18 GLY B O 1
ATOM 1158 N N . SER B 1 19 ? 11.5 23.594 1.497 1 54.06 19 SER B N 1
ATOM 1159 C CA . SER B 1 19 ? 10.109 23.281 1.829 1 54.06 19 SER B CA 1
ATOM 1160 C C . SER B 1 19 ? 9.828 23.516 3.311 1 54.06 19 SER B C 1
ATOM 1162 O O . SER B 1 19 ? 9.898 22.578 4.113 1 54.06 19 SER B O 1
ATOM 1164 N N . ASP B 1 20 ? 10.18 24.703 3.768 1 63.16 20 ASP B N 1
ATOM 1165 C CA . ASP B 1 20 ? 10.258 25.312 5.094 1 63.16 20 ASP B CA 1
ATOM 1166 C C . ASP B 1 20 ? 8.93 25.172 5.832 1 63.16 20 ASP B C 1
ATOM 1168 O O . ASP B 1 20 ? 8.906 24.844 7.02 1 63.16 20 ASP B O 1
ATOM 1172 N N . LEU B 1 21 ? 7.898 25.094 4.98 1 70.75 21 LEU B N 1
ATOM 1173 C CA . LEU B 1 21 ? 6.629 25.125 5.703 1 70.75 21 LEU B CA 1
ATOM 1174 C C . LEU B 1 21 ? 6.305 23.766 6.297 1 70.75 21 LEU B C 1
ATOM 1176 O O . LEU B 1 21 ? 5.84 23.672 7.438 1 70.75 21 LEU B O 1
ATOM 1180 N N . ALA B 1 22 ? 6.688 22.656 5.59 1 75.19 22 ALA B N 1
ATOM 1181 C CA . ALA B 1 22 ? 6.383 21.328 6.094 1 75.19 22 ALA B CA 1
ATOM 1182 C C . ALA B 1 22 ? 7.277 20.969 7.273 1 75.19 22 ALA B C 1
ATOM 1184 O O . ALA B 1 22 ? 6.805 20.453 8.289 1 75.19 22 ALA B O 1
ATOM 1185 N N . THR B 1 23 ? 8.477 21.281 7.055 1 79.62 23 THR B N 1
ATOM 1186 C CA . THR B 1 23 ? 9.43 21 8.125 1 79.62 23 THR B CA 1
ATOM 1187 C C . THR B 1 23 ? 9.086 21.797 9.383 1 79.62 23 THR B C 1
ATOM 1189 O O . THR B 1 23 ? 9.117 21.25 10.492 1 79.62 23 THR B O 1
ATOM 1192 N N . ASP B 1 24 ? 8.695 22.969 9.07 1 81.5 24 ASP B N 1
ATOM 1193 C CA . ASP B 1 24 ? 8.328 23.828 10.188 1 81.5 24 ASP B CA 1
ATOM 1194 C C . ASP B 1 24 ? 7.078 23.312 10.898 1 81.5 24 ASP B C 1
ATOM 1196 O O . ASP B 1 24 ? 7.004 23.312 12.125 1 81.5 24 ASP B O 1
ATOM 1200 N N . ARG B 1 25 ? 6.121 22.844 10.156 1 84.88 25 ARG B N 1
ATOM 1201 C CA . ARG B 1 25 ? 4.883 22.344 10.734 1 84.88 25 ARG B CA 1
ATOM 1202 C C . ARG B 1 25 ? 5.137 21.062 11.531 1 84.88 25 ARG B C 1
ATOM 1204 O O . ARG B 1 25 ? 4.562 20.875 12.602 1 84.88 25 ARG B O 1
ATOM 1211 N N . LEU B 1 26 ? 5.945 20.219 11.016 1 86.38 26 LEU B N 1
ATOM 1212 C CA . LEU B 1 26 ? 6.258 18.969 11.695 1 86.38 26 LEU B CA 1
ATOM 1213 C C . LEU B 1 26 ? 7.039 19.219 12.977 1 86.38 26 LEU B C 1
ATOM 1215 O O . LEU B 1 26 ? 6.871 18.5 13.961 1 86.38 26 LEU B O 1
ATOM 1219 N N . ALA B 1 27 ? 7.848 20.297 12.875 1 83.56 27 ALA B N 1
ATOM 1220 C CA . ALA B 1 27 ? 8.672 20.625 14.031 1 83.56 27 ALA B CA 1
ATOM 1221 C C . ALA B 1 27 ? 7.801 21.047 15.219 1 83.56 27 ALA B C 1
ATOM 1223 O O . ALA B 1 27 ? 8.203 20.891 16.375 1 83.56 27 ALA B O 1
ATOM 1224 N N . LEU B 1 28 ? 6.617 21.438 14.914 1 85.5 28 LEU B N 1
ATOM 1225 C CA . LEU B 1 28 ? 5.699 21.922 15.938 1 85.5 28 LEU B CA 1
ATOM 1226 C C . LEU B 1 28 ? 4.949 20.766 16.578 1 85.5 28 LEU B C 1
ATOM 1228 O O . LEU B 1 28 ? 4.293 20.938 17.609 1 85.5 28 LEU B O 1
ATOM 1232 N N . GLU B 1 29 ? 5.117 19.609 15.992 1 89.06 29 GLU B N 1
ATOM 1233 C CA . GLU B 1 29 ? 4.375 18.438 16.469 1 89.06 29 GLU B CA 1
ATOM 1234 C C . GLU B 1 29 ? 5.316 17.281 16.797 1 89.06 29 GLU B C 1
ATOM 1236 O O . GLU B 1 29 ? 5.656 16.484 15.93 1 89.06 29 GLU B O 1
ATOM 1241 N N . PRO B 1 30 ? 5.559 17.203 18.031 1 85.62 30 PRO B N 1
ATOM 1242 C CA . PRO B 1 30 ? 6.488 16.141 18.391 1 85.62 30 PRO B CA 1
ATOM 1243 C C . PRO B 1 30 ? 5.863 14.742 18.281 1 85.62 30 PRO B C 1
ATOM 1245 O O . PRO B 1 30 ? 6.578 13.758 18.078 1 85.62 30 PRO B O 1
ATOM 1248 N N . GLU B 1 31 ? 4.547 14.68 18.406 1 94.31 31 GLU B N 1
ATOM 1249 C CA . GLU B 1 31 ? 3.875 13.391 18.281 1 94.31 31 GLU B CA 1
ATOM 1250 C C . GLU B 1 31 ? 3.299 13.195 16.891 1 94.31 31 GLU B C 1
ATOM 1252 O O . GLU B 1 31 ? 2.16 13.586 16.625 1 94.31 31 GLU B O 1
ATOM 1257 N N . ARG B 1 32 ? 4.117 12.625 16.047 1 96.25 32 ARG B N 1
ATOM 1258 C CA . ARG B 1 32 ? 3.762 12.336 14.656 1 96.25 32 ARG B CA 1
ATOM 1259 C C . ARG B 1 32 ? 3.578 10.836 14.438 1 96.25 32 ARG B C 1
ATOM 1261 O O . ARG B 1 32 ? 4.438 10.039 14.82 1 96.25 32 ARG B O 1
ATOM 1268 N N . ILE B 1 33 ? 2.402 10.516 13.844 1 97.31 33 ILE B N 1
ATOM 1269 C CA . ILE B 1 33 ? 2.146 9.094 13.617 1 97.31 33 ILE B CA 1
ATOM 1270 C C . ILE B 1 33 ? 1.678 8.875 12.188 1 97.31 33 ILE B C 1
ATOM 1272 O O . ILE B 1 33 ? 1.326 9.828 11.484 1 97.31 33 ILE B O 1
ATOM 1276 N N . GLY B 1 34 ? 1.744 7.703 11.695 1 97.5 34 GLY B N 1
ATOM 1277 C CA . GLY B 1 34 ? 1.24 7.215 10.422 1 97.5 34 GLY B CA 1
ATOM 1278 C C . GLY B 1 34 ? 1.1 5.707 10.375 1 97.5 34 GLY B C 1
ATOM 1279 O O . GLY B 1 34 ? 1.708 4.996 11.172 1 97.5 34 GLY B O 1
ATOM 1280 N N . PRO B 1 35 ? 0.188 5.242 9.562 1 97.31 35 PRO B N 1
ATOM 1281 C CA . PRO B 1 35 ? 0.182 3.789 9.359 1 97.31 35 PRO B CA 1
ATOM 1282 C C . PRO B 1 35 ? 1.483 3.273 8.75 1 97.31 35 PRO B C 1
ATOM 1284 O O . PRO B 1 35 ? 2.148 3.994 8 1 97.31 35 PRO B O 1
ATOM 1287 N N . ASP B 1 36 ? 1.857 2.07 9.125 1 95.38 36 ASP B N 1
ATOM 1288 C CA . ASP B 1 36 ? 3.127 1.541 8.633 1 95.38 36 ASP B CA 1
ATOM 1289 C C . ASP B 1 36 ? 3.098 1.365 7.113 1 95.38 36 ASP B C 1
ATOM 1291 O O . ASP B 1 36 ? 4.148 1.332 6.469 1 95.38 36 ASP B O 1
ATOM 1295 N N . TRP B 1 37 ? 1.936 1.391 6.531 1 93.19 37 TRP B N 1
ATOM 1296 C CA . TRP B 1 37 ? 1.722 1.458 5.09 1 93.19 37 TRP B CA 1
ATOM 1297 C C . TRP B 1 37 ? 2.496 2.621 4.48 1 93.19 37 TRP B C 1
ATOM 1299 O O . TRP B 1 37 ? 2.979 2.527 3.348 1 93.19 37 TRP B O 1
ATOM 1309 N N . LEU B 1 38 ? 2.691 3.6 5.223 1 96.62 38 LEU B N 1
ATOM 1310 C CA . LEU B 1 38 ? 3.377 4.82 4.812 1 96.62 38 LEU B CA 1
ATOM 1311 C C . LEU B 1 38 ? 4.781 4.512 4.312 1 96.62 38 LEU B C 1
ATOM 1313 O O . LEU B 1 38 ? 5.254 5.129 3.352 1 96.62 38 LEU B O 1
ATOM 1317 N N . SER B 1 39 ? 5.426 3.545 4.887 1 96.31 39 SER B N 1
ATOM 1318 C CA . SER B 1 39 ? 6.789 3.184 4.504 1 96.31 39 SER B CA 1
ATOM 1319 C C . SER B 1 39 ? 6.84 2.668 3.07 1 96.31 39 SER B C 1
ATOM 1321 O O . SER B 1 39 ? 7.789 2.955 2.336 1 96.31 39 SER B O 1
ATOM 1323 N N . VAL B 1 40 ? 5.82 1.951 2.701 1 96.94 40 VAL B N 1
ATOM 1324 C CA . VAL B 1 40 ? 5.746 1.408 1.349 1 96.94 40 VAL B CA 1
ATOM 1325 C C . VAL B 1 40 ? 5.535 2.543 0.348 1 96.94 40 VAL B C 1
ATOM 1327 O O . VAL B 1 40 ? 6.164 2.57 -0.712 1 96.94 40 VAL B O 1
ATOM 1330 N N . GLU B 1 41 ? 4.672 3.445 0.714 1 97 41 GLU B N 1
ATOM 1331 C CA . GLU B 1 41 ? 4.422 4.602 -0.141 1 97 41 GLU B CA 1
ATOM 1332 C C . GLU B 1 41 ? 5.695 5.414 -0.356 1 97 41 GLU B C 1
ATOM 1334 O O . GLU B 1 41 ? 5.965 5.871 -1.469 1 97 41 GLU B O 1
ATOM 1339 N N . ILE B 1 42 ? 6.426 5.598 0.655 1 96.69 42 ILE B N 1
ATOM 1340 C CA . ILE B 1 42 ? 7.656 6.379 0.574 1 96.69 42 ILE B CA 1
ATOM 1341 C C . ILE B 1 42 ? 8.672 5.648 -0.296 1 96.69 42 ILE B C 1
ATOM 1343 O O . ILE B 1 42 ? 9.32 6.258 -1.153 1 96.69 42 ILE B O 1
ATOM 1347 N N . ALA B 1 43 ? 8.797 4.359 -0.072 1 97.69 43 ALA B N 1
ATOM 1348 C CA . ALA B 1 43 ? 9.695 3.572 -0.911 1 97.69 43 ALA B CA 1
ATOM 1349 C C . ALA B 1 43 ? 9.312 3.691 -2.385 1 97.69 43 ALA B C 1
ATOM 1351 O O . ALA B 1 43 ? 10.188 3.818 -3.248 1 97.69 43 ALA B O 1
ATOM 1352 N N . SER B 1 44 ? 8.023 3.607 -2.629 1 97.44 44 SER B N 1
ATOM 1353 C CA . SER B 1 44 ? 7.539 3.748 -3.998 1 97.44 44 SER B CA 1
ATOM 1354 C C . SER B 1 44 ? 7.902 5.113 -4.574 1 97.44 44 SER B C 1
ATOM 1356 O O . SER B 1 44 ? 8.383 5.207 -5.707 1 97.44 44 SER B O 1
ATOM 1358 N N . ALA B 1 45 ? 7.684 6.16 -3.854 1 96.19 45 ALA B N 1
ATOM 1359 C CA . ALA B 1 45 ? 8.008 7.512 -4.301 1 96.19 45 ALA B CA 1
ATOM 1360 C C . ALA B 1 45 ? 9.508 7.66 -4.562 1 96.19 45 ALA B C 1
ATOM 1362 O O . ALA B 1 45 ? 9.906 8.266 -5.559 1 96.19 45 ALA B O 1
ATOM 1363 N N . LEU B 1 46 ? 10.273 7.121 -3.705 1 96.75 46 LEU B N 1
ATOM 1364 C CA . LEU B 1 46 ? 11.727 7.211 -3.848 1 96.75 46 LEU B CA 1
ATOM 1365 C C . LEU B 1 46 ? 12.195 6.441 -5.078 1 96.75 46 LEU B C 1
ATOM 1367 O O . LEU B 1 46 ? 13.062 6.914 -5.816 1 96.75 46 LEU B O 1
ATOM 1371 N N . SER B 1 47 ? 11.617 5.254 -5.289 1 97.88 47 SER B N 1
ATOM 1372 C CA . SER B 1 47 ? 11.945 4.48 -6.48 1 97.88 47 SER B CA 1
ATOM 1373 C C . SER B 1 47 ? 11.648 5.266 -7.754 1 97.88 47 SER B C 1
ATOM 1375 O O . SER B 1 47 ? 12.445 5.266 -8.695 1 97.88 47 SER B O 1
ATOM 1377 N N . LYS B 1 48 ? 10.578 5.941 -7.727 1 97 48 LYS B N 1
ATOM 1378 C CA . LYS B 1 48 ? 10.211 6.754 -8.883 1 97 48 LYS B CA 1
ATOM 1379 C C . LYS B 1 48 ? 11.188 7.906 -9.078 1 97 48 LYS B C 1
ATOM 1381 O O . LYS B 1 48 ? 11.547 8.242 -10.211 1 97 48 LYS B O 1
ATOM 1386 N N . LYS B 1 49 ? 11.586 8.492 -8.031 1 95.69 49 LYS B N 1
ATOM 1387 C CA . LYS B 1 49 ? 12.539 9.594 -8.133 1 95.69 49 LYS B CA 1
ATOM 1388 C C . LYS B 1 49 ? 13.883 9.117 -8.664 1 95.69 49 LYS B C 1
ATOM 1390 O O . LYS B 1 49 ? 14.57 9.844 -9.391 1 95.69 49 LYS B O 1
ATOM 1395 N N . VAL B 1 50 ? 14.242 7.902 -8.297 1 97 50 VAL B N 1
ATOM 1396 C CA . VAL B 1 50 ? 15.461 7.32 -8.852 1 97 50 VAL B CA 1
ATOM 1397 C C . VAL B 1 50 ? 15.305 7.121 -10.352 1 97 50 VAL B C 1
ATOM 1399 O O . VAL B 1 50 ? 16.188 7.496 -11.133 1 97 50 VAL B O 1
ATOM 1402 N N . ARG B 1 51 ? 14.195 6.652 -10.742 1 96.44 51 ARG B N 1
ATOM 1403 C CA . ARG B 1 51 ? 13.961 6.289 -12.133 1 96.44 51 ARG B CA 1
ATOM 1404 C C . ARG B 1 51 ? 13.781 7.531 -13 1 96.44 51 ARG B C 1
ATOM 1406 O O . ARG B 1 51 ? 14.2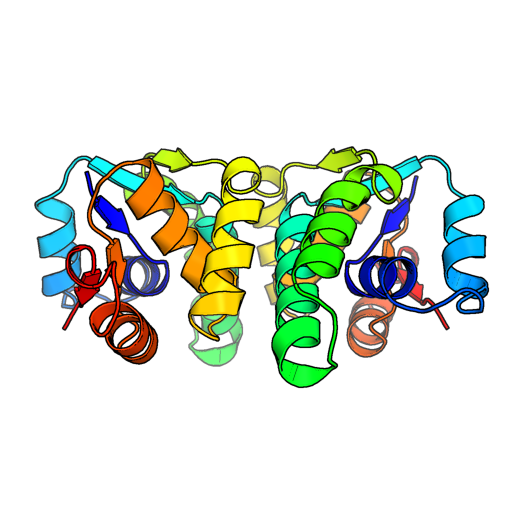5 7.566 -14.141 1 96.44 51 ARG B O 1
ATOM 1413 N N . TYR B 1 52 ? 13.102 8.594 -12.383 1 95.31 52 TYR B N 1
ATOM 1414 C CA . TYR B 1 52 ? 12.617 9.641 -13.281 1 95.31 52 TYR B CA 1
ATOM 1415 C C . TYR B 1 52 ? 13.188 11 -12.898 1 95.31 52 TYR B C 1
ATOM 1417 O O . TYR B 1 52 ? 13.062 11.969 -13.648 1 95.31 52 TYR B O 1
ATOM 1425 N N . ALA B 1 53 ? 13.836 11.172 -11.688 1 93.88 53 ALA B N 1
ATOM 1426 C CA . ALA B 1 53 ? 14.227 12.5 -11.234 1 93.88 53 ALA B CA 1
ATOM 1427 C C . ALA B 1 53 ? 15.703 12.539 -10.852 1 93.88 53 ALA B C 1
ATOM 1429 O O . ALA B 1 53 ? 16.156 13.469 -10.172 1 93.88 53 ALA B O 1
ATOM 1430 N N . GLY B 1 54 ? 16.422 11.523 -11.133 1 93.94 54 GLY B N 1
ATOM 1431 C CA . GLY B 1 54 ? 17.875 11.539 -10.992 1 93.94 54 GLY B CA 1
ATOM 1432 C C . GLY B 1 54 ? 18.328 11.352 -9.555 1 93.94 54 GLY B C 1
ATOM 1433 O O . GLY B 1 54 ? 19.484 11.641 -9.227 1 93.94 54 GLY B O 1
ATOM 1434 N N . LEU B 1 55 ? 17.469 10.945 -8.633 1 95.25 55 LEU B N 1
ATOM 1435 C CA . LEU B 1 55 ? 17.891 10.625 -7.266 1 95.25 55 LEU B CA 1
ATOM 1436 C C . LEU B 1 55 ? 18.797 9.414 -7.246 1 95.25 55 LEU B C 1
ATOM 1438 O O . LEU B 1 55 ? 18.453 8.352 -7.777 1 95.25 55 LEU B O 1
ATOM 1442 N N . PRO B 1 56 ? 20 9.633 -6.676 1 97.06 56 PRO B N 1
ATOM 1443 C CA . PRO B 1 56 ? 20.859 8.453 -6.57 1 97.06 56 PRO B CA 1
ATOM 1444 C C . PRO B 1 56 ? 20.25 7.348 -5.711 1 97.06 56 PRO B C 1
ATOM 1446 O O . PRO B 1 56 ? 19.609 7.633 -4.695 1 97.06 56 PRO B O 1
ATOM 1449 N N . ALA B 1 57 ? 20.484 6.086 -6.156 1 97.06 57 ALA B N 1
ATOM 1450 C CA . ALA B 1 57 ? 19.875 4.934 -5.488 1 97.06 57 ALA B CA 1
ATOM 1451 C C . ALA B 1 57 ? 20.312 4.867 -4.023 1 97.06 57 ALA B C 1
ATOM 1453 O O . ALA B 1 57 ? 19.5 4.559 -3.146 1 97.06 57 ALA B O 1
ATOM 1454 N N . ASP B 1 58 ? 21.531 5.141 -3.785 1 96.75 58 ASP B N 1
ATOM 1455 C CA . ASP B 1 58 ? 22.031 5.086 -2.418 1 96.75 58 ASP B CA 1
ATOM 1456 C C . ASP B 1 58 ? 21.391 6.16 -1.548 1 96.75 58 ASP B C 1
ATOM 1458 O O . ASP B 1 58 ? 21.172 5.953 -0.353 1 96.75 58 ASP B O 1
ATOM 1462 N N . VAL B 1 59 ? 21.094 7.301 -2.131 1 95.88 59 VAL B N 1
ATOM 1463 C CA . VAL B 1 59 ? 20.422 8.383 -1.416 1 95.88 59 VAL B CA 1
ATOM 1464 C C . VAL B 1 59 ? 18.969 7.98 -1.119 1 95.88 59 VAL B C 1
ATOM 1466 O O . VAL B 1 59 ? 18.469 8.234 -0.026 1 95.88 59 VAL B O 1
ATOM 1469 N N . ALA B 1 60 ? 18.359 7.309 -2.033 1 96.25 60 ALA B N 1
ATOM 1470 C CA . ALA B 1 60 ? 17 6.812 -1.819 1 96.25 60 ALA B CA 1
ATOM 1471 C C . ALA B 1 60 ? 16.953 5.855 -0.633 1 96.25 60 ALA B C 1
ATOM 1473 O O . ALA B 1 60 ? 16.047 5.938 0.201 1 96.25 60 ALA B O 1
ATOM 1474 N N . GLU B 1 61 ? 17.922 4.98 -0.587 1 96.06 61 GLU B N 1
ATOM 1475 C CA . GLU B 1 61 ? 17.984 4.031 0.521 1 96.06 61 GLU B CA 1
ATOM 1476 C C . GLU B 1 61 ? 18.188 4.746 1.851 1 96.06 61 GLU B C 1
ATOM 1478 O O . GLU B 1 61 ? 17.609 4.367 2.869 1 96.06 61 GLU B O 1
ATOM 1483 N N . LYS B 1 62 ? 19.031 5.773 1.808 1 95.12 62 LYS B N 1
ATOM 1484 C CA . LYS B 1 62 ? 19.281 6.559 3.01 1 95.12 62 LYS B CA 1
ATOM 1485 C C . LYS B 1 62 ? 18.016 7.301 3.457 1 95.12 62 LYS B C 1
ATOM 1487 O O . LYS B 1 62 ? 17.734 7.375 4.652 1 95.12 62 LYS B O 1
ATOM 1492 N N . TYR B 1 63 ? 17.297 7.848 2.465 1 94.5 63 TYR B N 1
ATOM 1493 C CA . TYR B 1 63 ? 16.062 8.539 2.787 1 94.5 63 TYR B CA 1
ATOM 1494 C C . TYR B 1 63 ? 15.039 7.586 3.404 1 94.5 63 TYR B C 1
ATOM 1496 O O . TYR B 1 63 ? 14.391 7.918 4.398 1 94.5 63 TYR B O 1
ATOM 1504 N N . LEU B 1 64 ? 14.945 6.426 2.854 1 95.44 64 LEU B N 1
ATOM 1505 C CA . LEU B 1 64 ? 14.031 5.43 3.398 1 95.44 64 LEU B CA 1
ATOM 1506 C C . LEU B 1 64 ? 14.406 5.066 4.828 1 95.44 64 LEU B C 1
ATOM 1508 O O . LEU B 1 64 ? 13.539 4.961 5.699 1 95.44 64 LEU B O 1
ATOM 1512 N N . ALA B 1 65 ? 15.68 4.914 5.09 1 94 65 ALA B N 1
ATOM 1513 C CA . ALA B 1 65 ? 16.172 4.547 6.414 1 94 65 ALA B CA 1
ATOM 1514 C C . ALA B 1 65 ? 15.938 5.672 7.418 1 94 65 ALA B C 1
ATOM 1516 O O . ALA B 1 65 ? 15.93 5.438 8.633 1 94 65 ALA B O 1
ATOM 1517 N N . ALA B 1 66 ? 15.719 6.895 6.973 1 92.44 66 ALA B N 1
ATOM 1518 C CA . ALA B 1 66 ? 15.547 8.062 7.832 1 92.44 66 ALA B CA 1
ATOM 1519 C C . ALA B 1 66 ? 14.078 8.273 8.195 1 92.44 66 ALA B C 1
ATOM 1521 O O . ALA B 1 66 ? 13.758 9.125 9.023 1 92.44 66 ALA B O 1
ATOM 1522 N N . LEU B 1 67 ? 13.219 7.48 7.668 1 92.88 67 LEU B N 1
ATOM 1523 C CA . LEU B 1 67 ? 11.781 7.648 7.824 1 92.88 67 LEU B CA 1
ATOM 1524 C C . LEU B 1 67 ? 11.391 7.664 9.297 1 92.88 67 LEU B C 1
ATOM 1526 O O . LEU B 1 67 ? 10.594 8.5 9.727 1 92.88 67 LEU B O 1
ATOM 1530 N N . PRO B 1 68 ? 11.992 6.785 10.172 1 89.44 68 PRO B N 1
ATOM 1531 C CA . PRO B 1 68 ? 11.609 6.781 11.586 1 89.44 68 PRO B CA 1
ATOM 1532 C C . PRO B 1 68 ? 11.922 8.102 12.289 1 89.44 68 PRO B C 1
ATOM 1534 O O . PRO B 1 68 ? 11.312 8.422 13.312 1 89.44 68 PRO B O 1
ATOM 1537 N N . MET B 1 69 ? 12.844 8.859 11.703 1 87.88 69 MET B N 1
ATOM 1538 C CA . MET B 1 69 ? 13.172 10.164 12.281 1 87.88 69 MET B CA 1
ATOM 1539 C C . MET B 1 69 ? 12.055 11.172 12.016 1 87.88 69 MET B C 1
ATOM 1541 O O . MET B 1 69 ? 11.859 12.109 12.789 1 87.88 69 MET B O 1
ATOM 1545 N N . ILE B 1 70 ? 11.297 10.953 10.914 1 90 70 ILE B N 1
ATOM 1546 C CA . ILE B 1 70 ? 10.211 11.844 10.523 1 90 70 ILE B CA 1
ATOM 1547 C C . ILE B 1 70 ? 8.906 11.367 11.156 1 90 70 ILE B C 1
ATOM 1549 O O . ILE B 1 70 ? 8.133 12.172 11.672 1 90 70 ILE B O 1
ATOM 1553 N N . ILE B 1 71 ? 8.727 10.109 11.086 1 93.81 71 ILE B N 1
ATOM 1554 C CA . ILE B 1 71 ? 7.578 9.469 11.711 1 93.81 71 ILE B CA 1
ATOM 1555 C C . ILE B 1 71 ? 8.062 8.43 12.719 1 93.81 71 ILE B C 1
ATOM 1557 O O . ILE B 1 71 ? 8.227 7.254 12.383 1 93.81 71 ILE B O 1
ATOM 1561 N N . PRO B 1 72 ? 8.18 8.805 13.961 1 91.5 72 PRO B N 1
ATOM 1562 C CA . PRO B 1 72 ? 8.758 7.906 14.961 1 91.5 72 PRO B CA 1
ATOM 1563 C C . PRO B 1 72 ? 7.824 6.75 15.328 1 91.5 72 PRO B C 1
ATOM 1565 O O . PRO B 1 72 ? 8.281 5.719 15.828 1 91.5 72 PRO B O 1
ATOM 1568 N N . ASP B 1 73 ? 6.57 6.953 15.086 1 93 73 ASP B N 1
ATOM 1569 C CA . ASP B 1 73 ? 5.594 5.949 15.492 1 93 73 ASP B CA 1
ATOM 1570 C C . ASP B 1 73 ? 4.727 5.52 14.312 1 93 73 ASP B C 1
ATOM 1572 O O . ASP B 1 73 ? 3.846 6.27 13.875 1 93 73 ASP B O 1
ATOM 1576 N N . LEU B 1 74 ? 5.02 4.352 13.859 1 94.88 74 LEU B N 1
ATOM 1577 C CA . LEU B 1 74 ? 4.211 3.752 12.805 1 94.88 74 LEU B CA 1
ATOM 1578 C C . LEU B 1 74 ? 3.201 2.768 13.383 1 94.88 74 LEU B C 1
ATOM 1580 O O . LEU B 1 74 ? 3.578 1.833 14.094 1 94.88 74 LEU B O 1
ATOM 1584 N N . THR B 1 75 ? 1.971 3.031 13.086 1 95.94 75 THR B N 1
ATOM 1585 C CA . THR B 1 75 ? 0.887 2.197 13.586 1 95.94 75 THR B CA 1
ATOM 1586 C C . THR B 1 75 ? 0.59 1.055 12.617 1 95.94 75 THR B C 1
ATOM 1588 O O . THR B 1 75 ? 0.512 1.265 11.406 1 95.94 75 THR B O 1
ATOM 1591 N N . PRO B 1 76 ? 0.384 -0.19 13.211 1 95.31 76 PRO B N 1
ATOM 1592 C CA . PRO B 1 76 ? 0.019 -1.292 12.312 1 95.31 76 PRO B CA 1
ATOM 1593 C C . PRO B 1 76 ? -1.23 -0.994 11.492 1 95.31 76 PRO B C 1
ATOM 1595 O O . PRO B 1 76 ? -2.229 -0.507 12.023 1 95.31 76 PRO B O 1
ATOM 1598 N N . THR B 1 77 ? -1.137 -1.325 10.188 1 96.19 77 THR B N 1
ATOM 1599 C CA . THR B 1 77 ? -2.166 -0.994 9.203 1 96.19 77 THR B CA 1
ATOM 1600 C C . THR B 1 77 ? -3.34 -1.965 9.305 1 96.19 77 THR B C 1
ATOM 1602 O O . THR B 1 77 ? -4.496 -1.566 9.156 1 96.19 77 THR B O 1
ATOM 1605 N N . LEU B 1 78 ? -3.125 -3.23 9.602 1 94.19 78 LEU B N 1
ATOM 1606 C CA . LEU B 1 78 ? -4.109 -4.297 9.461 1 94.19 78 LEU B CA 1
ATOM 1607 C C . LEU B 1 78 ? -5.344 -4.016 10.312 1 94.19 78 LEU B C 1
ATOM 1609 O O . LEU B 1 78 ? -6.473 -4.129 9.836 1 94.19 78 LEU B O 1
ATOM 1613 N N . PRO B 1 79 ? -5.164 -3.537 11.547 1 95.69 79 PRO B N 1
ATOM 1614 C CA . PRO B 1 79 ? -6.344 -3.266 12.367 1 95.69 79 PRO B CA 1
ATOM 1615 C C . PRO B 1 79 ? -7.172 -2.096 11.844 1 95.69 79 PRO B C 1
ATOM 1617 O O . PRO B 1 79 ? -8.336 -1.938 12.219 1 95.69 79 PRO B O 1
ATOM 1620 N N . LEU B 1 80 ? -6.645 -1.265 10.984 1 97.69 80 LEU B N 1
ATOM 1621 C CA . LEU B 1 80 ? -7.312 -0.075 10.469 1 97.69 80 LEU B CA 1
ATOM 1622 C C . LEU B 1 80 ? -8.117 -0.405 9.219 1 97.69 80 LEU B C 1
ATOM 1624 O O . LEU B 1 80 ? -8.945 0.396 8.781 1 97.69 80 LEU B O 1
ATOM 1628 N N . LEU B 1 81 ? -7.918 -1.528 8.656 1 97.12 81 LEU B N 1
ATOM 1629 C CA . LEU B 1 81 ? -8.328 -1.835 7.293 1 97.12 81 LEU B CA 1
ATOM 1630 C C . LEU B 1 81 ? -9.852 -1.869 7.18 1 97.12 81 LEU B C 1
ATOM 1632 O O . LEU B 1 81 ? -10.422 -1.31 6.238 1 97.12 81 LEU B O 1
ATOM 1636 N N . PRO B 1 82 ? -10.594 -2.508 8.117 1 96.81 82 PRO B N 1
ATOM 1637 C CA . PRO B 1 82 ? -12.055 -2.498 7.984 1 96.81 82 PRO B CA 1
ATOM 1638 C C . PRO B 1 82 ? -12.641 -1.087 7.988 1 96.81 82 PRO B C 1
ATOM 1640 O O . PRO B 1 82 ? -13.508 -0.774 7.172 1 96.81 82 PRO B O 1
ATOM 1643 N N . ALA B 1 83 ? -12.133 -0.274 8.859 1 97.62 83 ALA B N 1
ATOM 1644 C CA . ALA B 1 83 ? -12.594 1.109 8.906 1 97.62 83 ALA B CA 1
ATOM 1645 C C . ALA B 1 83 ? -12.227 1.858 7.629 1 97.62 83 ALA B C 1
ATOM 1647 O O . ALA B 1 83 ? -13.023 2.631 7.098 1 97.62 83 ALA B O 1
ATOM 1648 N N . ALA B 1 84 ? -11 1.634 7.141 1 98.44 84 ALA B N 1
ATOM 1649 C CA . ALA B 1 84 ? -10.547 2.287 5.918 1 98.44 84 ALA B CA 1
ATOM 1650 C C . ALA B 1 84 ? -11.406 1.868 4.727 1 98.44 84 ALA B C 1
ATOM 1652 O O . ALA B 1 84 ? -11.719 2.688 3.857 1 98.44 84 ALA B O 1
ATOM 1653 N N . LEU B 1 85 ? -11.758 0.617 4.684 1 98.25 85 LEU B N 1
ATOM 1654 C CA . LEU B 1 85 ? -12.617 0.119 3.613 1 98.25 85 LEU B CA 1
ATOM 1655 C C . LEU B 1 85 ? -13.984 0.809 3.645 1 98.25 85 LEU B C 1
ATOM 1657 O O . LEU B 1 85 ? -14.477 1.263 2.611 1 98.25 85 LEU B O 1
ATOM 1661 N N . ARG B 1 86 ? -14.594 0.931 4.797 1 97.19 86 ARG B N 1
ATOM 1662 C CA . ARG B 1 86 ? -15.883 1.593 4.938 1 97.19 86 ARG B CA 1
ATOM 1663 C C . ARG B 1 86 ? -15.797 3.059 4.527 1 97.19 86 ARG B C 1
ATOM 1665 O O . ARG B 1 86 ? -16.656 3.562 3.811 1 97.19 86 ARG B O 1
ATOM 1672 N N . LEU B 1 87 ? -14.734 3.715 5.008 1 97.69 87 LEU B N 1
ATOM 1673 C CA . LEU B 1 87 ? -14.523 5.105 4.629 1 97.69 87 LEU B CA 1
ATOM 1674 C C . LEU B 1 87 ? -14.383 5.246 3.119 1 97.69 87 LEU B C 1
ATOM 1676 O O . LEU B 1 87 ? -14.953 6.156 2.518 1 97.69 87 LEU B O 1
ATOM 1680 N N . SER B 1 88 ? -13.562 4.371 2.535 1 98.12 88 SER B N 1
ATOM 1681 C CA . SER B 1 88 ? -13.328 4.398 1.095 1 98.12 88 SER B CA 1
ATOM 1682 C C . SER B 1 88 ? -14.633 4.273 0.317 1 98.12 88 SER B C 1
ATOM 1684 O O . SER B 1 88 ? -14.875 5.023 -0.631 1 98.12 88 SER B O 1
ATOM 1686 N N . ILE B 1 89 ? -15.461 3.367 0.723 1 96.69 89 ILE B N 1
ATOM 1687 C CA . ILE B 1 89 ? -16.734 3.137 0.06 1 96.69 89 ILE B CA 1
ATOM 1688 C C . ILE B 1 89 ? -17.641 4.359 0.228 1 96.69 89 ILE B C 1
ATOM 1690 O O . ILE B 1 89 ? -18.219 4.852 -0.745 1 96.69 89 ILE B O 1
ATOM 1694 N N . GLY B 1 90 ? -17.703 4.898 1.384 1 95.12 90 GLY B N 1
ATOM 1695 C CA . GLY B 1 90 ? -18.562 6.039 1.675 1 95.12 90 GLY B CA 1
ATOM 1696 C C . GLY B 1 90 ? -18.094 7.32 1.002 1 95.12 90 GLY B C 1
ATOM 1697 O O . GLY B 1 90 ? -18.906 8.094 0.503 1 95.12 90 GLY B O 1
ATOM 1698 N N . LEU B 1 91 ? -16.781 7.543 0.938 1 95.75 91 LEU B N 1
ATOM 1699 C CA . LEU B 1 91 ? -16.203 8.773 0.399 1 95.75 91 LEU B CA 1
ATOM 1700 C C . LEU B 1 91 ? -15.93 8.633 -1.094 1 95.75 91 LEU B C 1
ATOM 1702 O O . LEU B 1 91 ? -15.586 9.609 -1.759 1 95.75 91 LEU B O 1
ATOM 1706 N N . ARG B 1 92 ? -16.031 7.414 -1.561 1 94.75 92 ARG B N 1
ATOM 1707 C CA . ARG B 1 92 ? -15.656 7.117 -2.939 1 94.75 92 ARG B CA 1
ATOM 1708 C C . ARG B 1 92 ? -14.234 7.574 -3.23 1 94.75 92 ARG B C 1
ATOM 1710 O O . ARG B 1 92 ? -13.992 8.281 -4.215 1 94.75 92 ARG B O 1
ATOM 1717 N N . HIS B 1 93 ? -13.344 7.16 -2.389 1 95.75 93 HIS B N 1
ATOM 1718 C CA . HIS B 1 93 ? -11.93 7.527 -2.451 1 95.75 93 HIS B CA 1
ATOM 1719 C C . HIS B 1 93 ? -11.039 6.328 -2.166 1 95.75 93 HIS B C 1
ATOM 1721 O O . HIS B 1 93 ? -11.492 5.332 -1.595 1 95.75 93 HIS B O 1
ATOM 1727 N N . ALA B 1 94 ? -9.82 6.387 -2.521 1 96.56 94 ALA B N 1
ATOM 1728 C CA . ALA B 1 94 ? -8.898 5.258 -2.461 1 96.56 94 ALA B CA 1
ATOM 1729 C C . ALA B 1 94 ? -8.695 4.793 -1.022 1 96.56 94 ALA B C 1
ATOM 1731 O O . ALA B 1 94 ? -8.539 5.613 -0.114 1 96.56 94 ALA B O 1
ATOM 1732 N N . VAL B 1 95 ? -8.656 3.484 -0.791 1 97.69 95 VAL B N 1
ATOM 1733 C CA . VAL B 1 95 ? -8.438 2.875 0.518 1 97.69 95 VAL B CA 1
ATOM 1734 C C . VAL B 1 95 ? -7.113 3.365 1.099 1 97.69 95 VAL B C 1
ATOM 1736 O O . VAL B 1 95 ? -7.008 3.594 2.307 1 97.69 95 VAL B O 1
ATOM 1739 N N . TYR B 1 96 ? -6.164 3.613 0.261 1 96.56 96 TYR B N 1
ATOM 1740 C CA . TYR B 1 96 ? -4.828 4.039 0.668 1 96.56 96 TYR B CA 1
ATOM 1741 C C . TYR B 1 96 ? -4.887 5.34 1.459 1 96.56 96 TYR B C 1
ATOM 1743 O O . TYR B 1 96 ? -4.355 5.426 2.568 1 96.56 96 TYR B O 1
ATOM 1751 N N . ASP B 1 97 ? -5.59 6.227 0.931 1 97.19 97 ASP B N 1
ATOM 1752 C CA . ASP B 1 97 ? -5.754 7.516 1.594 1 97.19 97 ASP B CA 1
ATOM 1753 C C . ASP B 1 97 ? -6.625 7.387 2.84 1 97.19 97 ASP B C 1
ATOM 1755 O O . ASP B 1 97 ? -6.363 8.031 3.857 1 97.19 97 ASP B O 1
ATOM 1759 N N . CYS B 1 98 ? -7.598 6.539 2.768 1 98.06 98 CYS B N 1
ATOM 1760 C CA . CYS B 1 98 ? -8.562 6.379 3.852 1 98.06 98 CYS B CA 1
ATOM 1761 C C . CYS B 1 98 ? -7.918 5.695 5.055 1 98.06 98 CYS B C 1
ATOM 1763 O O . CYS B 1 98 ? -8.43 5.785 6.172 1 98.06 98 CYS B O 1
ATOM 1765 N N . LEU B 1 99 ? -6.812 5 4.84 1 98.38 99 LEU B N 1
ATOM 1766 C CA . LEU B 1 99 ? -6.07 4.422 5.957 1 98.38 99 LEU B CA 1
ATOM 1767 C C . LEU B 1 99 ? -5.59 5.512 6.91 1 98.38 99 LEU B C 1
ATOM 1769 O O . LEU B 1 99 ? -5.672 5.355 8.133 1 98.38 99 LEU B O 1
ATOM 1773 N N . TYR B 1 100 ? -5.109 6.605 6.332 1 98.5 100 TYR B N 1
ATOM 1774 C CA . TYR B 1 100 ? -4.645 7.723 7.145 1 98.5 100 TYR B CA 1
ATOM 1775 C C . TYR B 1 100 ? -5.793 8.352 7.922 1 98.5 100 TYR B C 1
ATOM 1777 O O . TYR B 1 100 ? -5.652 8.664 9.109 1 98.5 100 TYR B O 1
ATOM 1785 N N . LEU B 1 101 ? -6.875 8.508 7.25 1 98.5 101 LEU B N 1
ATOM 1786 C CA . LEU B 1 101 ? -8.055 9.078 7.898 1 98.5 101 LEU B CA 1
ATOM 1787 C C . LEU B 1 101 ? -8.562 8.156 9 1 98.5 101 LEU B C 1
ATOM 1789 O O . LEU B 1 101 ? -8.914 8.617 10.086 1 98.5 101 LEU B O 1
ATOM 1793 N N . ALA B 1 102 ? -8.609 6.848 8.758 1 98.56 102 ALA B N 1
ATOM 1794 C CA . ALA B 1 102 ? -9.023 5.875 9.766 1 98.56 102 ALA B CA 1
ATOM 1795 C C . ALA B 1 102 ? -8.148 5.977 11.016 1 98.56 102 ALA B C 1
ATOM 1797 O O . ALA B 1 102 ? -8.648 5.895 12.141 1 98.56 102 ALA B O 1
ATOM 1798 N N . LEU B 1 103 ? -6.875 6.125 10.789 1 98.62 103 LEU B N 1
ATOM 1799 C CA . LEU B 1 103 ? -5.953 6.262 11.914 1 98.62 103 LEU B CA 1
ATOM 1800 C C . LEU B 1 103 ? -6.234 7.543 12.695 1 98.62 103 LEU B C 1
ATOM 1802 O O . LEU B 1 103 ? -6.25 7.531 13.922 1 98.62 103 LEU B O 1
ATOM 1806 N N . ALA B 1 104 ? -6.438 8.648 11.984 1 98.44 104 ALA B N 1
ATOM 1807 C CA . ALA B 1 104 ? -6.75 9.922 12.633 1 98.44 104 ALA B CA 1
ATOM 1808 C C . ALA B 1 104 ? -8.016 9.805 13.477 1 98.44 104 ALA B C 1
ATOM 1810 O O . ALA B 1 104 ? -8.062 10.32 14.594 1 98.44 104 ALA B O 1
ATOM 1811 N N . ILE B 1 105 ? -8.984 9.141 12.969 1 98.25 105 ILE B N 1
ATOM 1812 C CA . ILE B 1 105 ? -10.234 8.93 13.68 1 98.25 105 ILE B CA 1
ATOM 1813 C C . ILE B 1 105 ? -9.992 8.062 14.914 1 98.25 105 ILE B C 1
ATOM 1815 O O . ILE B 1 105 ? -10.438 8.406 16.016 1 98.25 105 ILE B O 1
ATOM 1819 N N . ASP B 1 106 ? -9.266 7.008 14.742 1 98.06 106 ASP B N 1
ATOM 1820 C CA . ASP B 1 106 ? -8.984 6.062 15.82 1 98.06 106 ASP B CA 1
ATOM 1821 C C . ASP B 1 106 ? -8.25 6.746 16.969 1 98.06 106 ASP B C 1
ATOM 1823 O O . ASP B 1 106 ? -8.492 6.438 18.141 1 98.06 106 ASP B O 1
ATOM 1827 N N . ARG B 1 107 ? -7.355 7.656 16.609 1 97.69 107 ARG B N 1
ATOM 1828 C CA . ARG B 1 107 ? -6.52 8.297 17.625 1 97.69 107 ARG B CA 1
ATOM 1829 C C . ARG B 1 107 ? -7.086 9.656 18.016 1 97.69 107 ARG B C 1
ATOM 1831 O O . ARG B 1 107 ? -6.5 10.359 18.844 1 97.69 107 ARG B O 1
ATOM 1838 N N . ASP B 1 108 ? -8.195 10.008 17.406 1 97.31 108 ASP B N 1
ATOM 1839 C CA . ASP B 1 108 ? -8.867 11.281 17.656 1 97.31 108 ASP B CA 1
ATOM 1840 C C . ASP B 1 108 ? -7.898 12.453 17.5 1 97.31 108 ASP B C 1
ATOM 1842 O O . ASP B 1 108 ? -7.75 13.273 18.406 1 97.31 108 ASP B O 1
ATOM 1846 N N . CYS B 1 109 ? -7.293 12.516 16.328 1 97.5 109 CYS B N 1
ATOM 1847 C CA . CYS B 1 109 ? -6.344 13.586 16.031 1 97.5 109 CYS B CA 1
ATOM 1848 C C . CYS B 1 109 ? -6.465 14.039 14.586 1 97.5 109 CYS B C 1
ATOM 1850 O O . CYS B 1 109 ? -7.34 13.57 13.852 1 97.5 109 CYS B O 1
ATOM 1852 N N . ALA B 1 110 ? -5.656 15.031 14.172 1 97.06 110 ALA B N 1
ATOM 1853 C CA . ALA B 1 110 ? -5.73 15.609 12.828 1 97.06 110 ALA B CA 1
ATOM 1854 C C . ALA B 1 110 ? -4.863 14.82 11.852 1 97.06 110 ALA B C 1
ATOM 1856 O O . ALA B 1 110 ? -3.969 14.078 12.258 1 97.06 110 ALA B O 1
ATOM 1857 N N . LEU B 1 111 ? -5.262 14.961 10.641 1 97.81 111 LEU B N 1
ATOM 1858 C CA . LEU B 1 111 ? -4.504 14.414 9.516 1 97.81 111 LEU B CA 1
ATOM 1859 C C . LEU B 1 111 ? -3.955 15.523 8.633 1 97.81 111 LEU B C 1
ATOM 1861 O O . LEU B 1 111 ? -4.719 16.344 8.102 1 97.81 111 LEU B O 1
ATOM 1865 N N . LEU B 1 112 ? -2.619 15.625 8.531 1 96.44 112 LEU B N 1
ATOM 1866 C CA . LEU B 1 112 ? -1.947 16.578 7.652 1 96.44 112 LEU B CA 1
ATOM 1867 C C . LEU B 1 112 ? -1.638 15.938 6.301 1 96.44 112 LEU B C 1
ATOM 1869 O O . LEU B 1 112 ? -0.969 14.906 6.238 1 96.44 112 LEU B O 1
ATOM 1873 N N . THR B 1 113 ? -2.172 16.547 5.262 1 96.38 113 THR B N 1
ATOM 1874 C CA . THR B 1 113 ? -1.977 16.016 3.92 1 96.38 113 THR B CA 1
ATOM 1875 C C . THR B 1 113 ? -1.604 17.125 2.943 1 96.38 113 THR B C 1
ATOM 1877 O O . THR B 1 113 ? -1.945 18.281 3.162 1 96.38 113 THR B O 1
ATOM 1880 N N . ALA B 1 114 ? -0.852 16.75 1.895 1 94.12 114 ALA B N 1
ATOM 1881 C CA . ALA B 1 114 ? -0.567 17.672 0.798 1 94.12 114 ALA B CA 1
ATOM 1882 C C . ALA B 1 114 ? -1.439 17.375 -0.416 1 94.12 114 ALA B C 1
ATOM 1884 O O . ALA B 1 114 ? -1.282 17.984 -1.473 1 94.12 114 ALA B O 1
ATOM 1885 N N . ASP B 1 115 ? -2.33 16.391 -0.252 1 94.44 115 ASP B N 1
ATOM 1886 C CA . ASP B 1 115 ? -3.244 16.016 -1.325 1 94.44 115 ASP B CA 1
ATOM 1887 C C . ASP B 1 115 ? -4.539 16.828 -1.255 1 94.44 115 ASP B C 1
ATOM 1889 O O . ASP B 1 115 ? -5.461 16.469 -0.52 1 94.44 115 ASP B O 1
ATOM 1893 N N . ARG B 1 116 ? -4.617 17.781 -2.131 1 95.06 116 ARG B N 1
ATOM 1894 C CA . ARG B 1 116 ? -5.758 18.688 -2.133 1 95.06 116 ARG B CA 1
ATOM 1895 C C . ARG B 1 116 ? -7.047 17.953 -2.479 1 95.06 116 ARG B C 1
ATOM 1897 O O . ARG B 1 116 ? -8.102 18.219 -1.903 1 95.06 116 ARG B O 1
ATOM 1904 N N . LYS B 1 117 ? -6.988 17.078 -3.379 1 95.06 117 LYS B N 1
ATOM 1905 C CA . LYS B 1 117 ? -8.18 16.328 -3.773 1 95.06 117 LYS B CA 1
ATOM 1906 C C . LYS B 1 117 ? -8.734 15.523 -2.602 1 95.06 117 LYS B C 1
ATOM 1908 O O . LYS B 1 117 ? -9.945 15.531 -2.359 1 95.06 117 LYS B O 1
ATOM 1913 N N . PHE B 1 118 ? -7.891 14.898 -1.892 1 96.44 118 PHE B N 1
ATOM 1914 C CA . PHE B 1 118 ? -8.297 14.133 -0.718 1 96.44 118 PHE B CA 1
ATOM 1915 C C . PHE B 1 118 ? -8.836 15.055 0.367 1 96.44 118 PHE B C 1
ATOM 1917 O O . PHE B 1 118 ? -9.883 14.773 0.964 1 96.44 118 PHE B O 1
ATOM 1924 N N . PHE B 1 119 ? -8.125 16.125 0.564 1 96.94 119 PHE B N 1
ATOM 1925 C CA . PHE B 1 119 ? -8.578 17.125 1.533 1 96.94 119 PHE B CA 1
ATOM 1926 C C . PHE B 1 119 ? -9.992 17.578 1.225 1 96.94 119 PHE B C 1
ATOM 1928 O O . PHE B 1 119 ? -10.867 17.547 2.096 1 96.94 119 PHE B O 1
ATOM 1935 N N . ASP B 1 120 ? -10.281 17.922 -0.052 1 96.19 120 ASP B N 1
ATOM 1936 C CA . ASP B 1 120 ? -11.578 18.453 -0.457 1 96.19 120 ASP B CA 1
ATOM 1937 C C . ASP B 1 120 ? -12.68 17.406 -0.296 1 96.19 120 ASP B C 1
ATOM 1939 O O . ASP B 1 120 ? -13.797 17.734 0.11 1 96.19 120 ASP B O 1
ATOM 1943 N N . THR B 1 121 ? -12.328 16.188 -0.544 1 95.75 121 THR B N 1
ATOM 1944 C CA . THR B 1 121 ? -13.281 15.094 -0.442 1 95.75 121 THR B CA 1
ATOM 1945 C C . THR B 1 121 ? -13.727 14.898 1.003 1 95.75 121 THR B C 1
ATOM 1947 O O . THR B 1 121 ? -14.922 14.727 1.271 1 95.75 121 THR B O 1
ATOM 1950 N N . VAL B 1 122 ? -12.805 14.938 1.932 1 96.62 122 VAL B N 1
ATOM 1951 C CA . VAL B 1 122 ? -13.094 14.664 3.336 1 96.62 122 VAL B CA 1
ATOM 1952 C C . VAL B 1 122 ? -13.688 15.906 3.994 1 96.62 122 VAL B C 1
ATOM 1954 O O . VAL B 1 122 ? -14.555 15.797 4.867 1 96.62 122 VAL B O 1
ATOM 1957 N N . ALA B 1 123 ? -13.219 17.062 3.598 1 93 123 ALA B N 1
ATOM 1958 C CA . ALA B 1 123 ? -13.602 18.344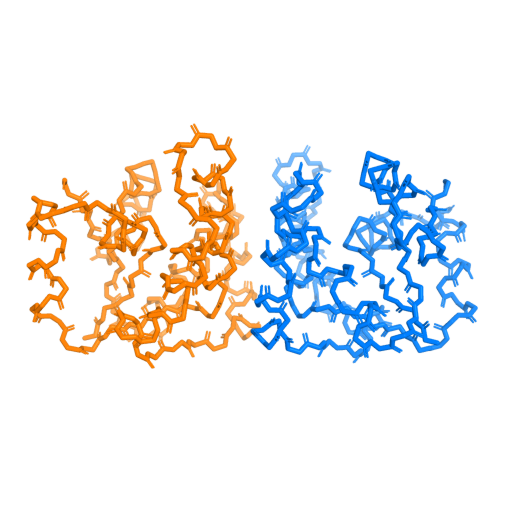 4.211 1 93 123 ALA B CA 1
ATOM 1959 C C . ALA B 1 123 ? -15.102 18.578 4.09 1 93 123 ALA B C 1
ATOM 1961 O O . ALA B 1 123 ? -15.703 19.234 4.949 1 93 123 ALA B O 1
ATOM 1962 N N . SER B 1 124 ? -15.672 18.047 3.152 1 89.5 124 SER B N 1
ATOM 1963 C CA . SER B 1 124 ? -17.094 18.25 2.896 1 89.5 124 SER B CA 1
ATOM 1964 C C . SER B 1 124 ? -17.953 17.328 3.74 1 89.5 124 SER B C 1
ATOM 1966 O O . SER B 1 124 ? -19.172 17.453 3.775 1 89.5 124 SER B O 1
ATOM 1968 N N . GLY B 1 125 ? -17.328 16.453 4.469 1 89.38 125 GLY B N 1
ATOM 1969 C CA . GLY B 1 125 ? -18.094 15.445 5.191 1 89.38 125 GLY B CA 1
ATOM 1970 C C . GLY B 1 125 ? -17.891 15.523 6.695 1 89.38 125 GLY B C 1
ATOM 1971 O O . GLY B 1 125 ? -17.484 16.547 7.223 1 89.38 125 GLY B O 1
ATOM 1972 N N . GLU B 1 126 ? -18.234 14.453 7.371 1 91.56 126 GLU B N 1
ATOM 1973 C CA . GLU B 1 126 ? -18.312 14.328 8.828 1 91.56 126 GLU B CA 1
ATOM 1974 C C . GLU B 1 126 ? -16.938 14.484 9.469 1 91.56 126 GLU B C 1
ATOM 1976 O O . GLU B 1 126 ? -16.828 14.961 10.602 1 91.56 126 GLU B O 1
ATOM 1981 N N . HIS B 1 127 ? -15.883 14.281 8.672 1 94.94 127 HIS B N 1
ATOM 1982 C CA . HIS B 1 127 ? -14.562 14.266 9.289 1 94.94 127 HIS B CA 1
ATOM 1983 C C . HIS B 1 127 ? -13.703 15.422 8.781 1 94.94 127 HIS B C 1
ATOM 1985 O O . HIS B 1 127 ? -12.484 15.422 8.961 1 94.94 127 HIS B O 1
ATOM 1991 N N . GLY B 1 128 ? -14.367 16.297 8.172 1 95.31 128 GLY B N 1
ATOM 1992 C CA . GLY B 1 128 ? -13.656 17.422 7.586 1 95.31 128 GLY B CA 1
ATOM 1993 C C . GLY B 1 128 ? -12.82 18.188 8.594 1 95.31 128 GLY B C 1
ATOM 1994 O O . GLY B 1 128 ? -11.75 18.703 8.258 1 95.31 128 GLY B O 1
ATOM 1995 N N . GLN B 1 129 ? -13.273 18.219 9.828 1 94.81 129 GLN B N 1
ATOM 1996 C CA . GLN B 1 129 ? -12.617 19 10.867 1 94.81 129 GLN B CA 1
ATOM 1997 C C . GLN B 1 129 ? -11.266 18.406 11.242 1 94.81 129 GLN B C 1
ATOM 1999 O O . GLN B 1 129 ? -10.453 19.047 11.898 1 94.81 129 GLN B O 1
ATOM 2004 N N . ARG B 1 130 ? -11 17.25 10.82 1 96.19 130 ARG B N 1
ATOM 2005 C CA . ARG B 1 130 ? -9.766 16.562 11.172 1 96.19 130 ARG B CA 1
ATOM 2006 C C . ARG B 1 130 ? -8.688 16.812 10.125 1 96.19 130 ARG B C 1
ATOM 2008 O O . ARG B 1 130 ? -7.523 16.453 10.328 1 96.19 130 ARG B O 1
ATOM 2015 N N . MET B 1 131 ? -9.078 17.438 9.086 1 97.12 131 MET B N 1
ATOM 2016 C CA . MET B 1 131 ? -8.148 17.531 7.965 1 97.12 131 MET B CA 1
ATOM 2017 C C . MET B 1 131 ? -7.352 18.828 8.023 1 97.12 131 MET B C 1
ATOM 2019 O O . MET B 1 131 ? -7.91 19.891 8.297 1 97.12 131 MET B O 1
ATOM 2023 N N . GLU B 1 132 ? -6.105 18.781 7.797 1 95.62 132 GLU B N 1
ATOM 2024 C CA . GLU B 1 132 ? -5.199 19.906 7.602 1 95.62 132 GLU B CA 1
ATOM 2025 C C . GLU B 1 132 ? -4.453 19.797 6.277 1 95.62 132 GLU B C 1
ATOM 2027 O O . GLU B 1 132 ? -3.863 18.75 5.977 1 95.62 132 GLU B O 1
ATOM 2032 N N . LEU B 1 133 ? -4.543 20.812 5.473 1 94.62 133 LEU B N 1
ATOM 2033 C CA . LEU B 1 133 ? -3.871 20.812 4.18 1 94.62 133 LEU B CA 1
ATOM 2034 C C . LEU B 1 133 ? -2.514 21.516 4.273 1 94.62 133 LEU B C 1
ATOM 2036 O O . LEU B 1 133 ? -2.406 22.609 4.832 1 94.62 133 LEU B O 1
ATOM 2040 N N . MET B 1 134 ? -1.585 20.75 3.82 1 88.56 134 MET B N 1
ATOM 2041 C CA . MET B 1 134 ? -0.264 21.359 3.73 1 88.56 134 MET B CA 1
ATOM 2042 C C . MET B 1 134 ? -0.125 22.156 2.439 1 88.56 134 MET B C 1
ATOM 2044 O O . MET B 1 134 ? -0.272 21.609 1.346 1 88.56 134 MET B O 1
ATOM 2048 N N . ALA B 1 135 ? -0.089 23.625 2.438 1 67.62 135 ALA B N 1
ATOM 2049 C CA . ALA B 1 135 ? 0.014 24.578 1.338 1 67.62 135 ALA B CA 1
ATOM 2050 C C . ALA B 1 135 ? 1.384 24.516 0.669 1 67.62 135 ALA B C 1
ATOM 2052 O O . ALA B 1 135 ? 2.379 24.188 1.318 1 67.62 135 ALA B O 1
#

Radius of gyration: 18.85 Å; Cα contacts (8 Å, |Δi|>4): 420; chains: 2; bounding box: 44×53×36 Å

Organism: NCBI:txid2759526

Foldseek 3Di:
DEEEALQLLLCVLPPPDPPPQSVVVLVVPPQYEYAPVSLVVLLVVLVVCVVPVVDDPVSSVVSSVCSCVSHVYHDHQVVLQVVLVVVCVVLVHDSSLSSSVSVCVVVVAAYEDQDPVSLVSPLVDPCNVRYHHDD/DEEEALQLLLCVLPPPDPVCQSVVVLVVPPQYEYAPVSLVVLLVVLVVCVVPVVDDPVSSVVSSVCSCVSHVYHDHQVVLQVVLVVVCVVLVHDSSLSSSVSVCVVVVAAYEDQDPVSLVSPLVDDCNVRYHHDD

Secondary structure (DSSP, 8-state):
-EEE-HHHHHHHHHS-TT-HHHHHHHHT-S-EEEETHHHHHHHHHHHHHHHHS---HHHHHHHHHTHHHH-SEEEPSGGGHHHHHHHHHHHT--HHHHHHHHHHHHHT-EEEES-HHHHHHHHTSTTGGGEEE--/-EEE-HHHHHHHHHS-TTTHHHHHHHHT-S-EEEETHHHHHHHHHHHHHHHHS---HHHHHHHHHTHHHH-SEEEPSGGGHHHHHHHHHHHT--HHHHHHHHHHHHHT-EEEES-HHHHHHHHTSTTGGGEEE--

Nearest PDB structures (foldseek):
  2fe1-assembly1_A-2  TM=8.695E-01  e=4.596E-07  Pyrobaculum aerophilum str. IM2
  1v8p-assembly1_D  TM=8.126E-01  e=8.988E-04  Pyrobaculum aerophilum
  7by2-assembly1_B-2  TM=8.377E-01  e=3.400E-03  Klebsiella pneumoniae
  4xgq-assembly2_G  TM=7.255E-01  e=1.348E-03  Mycobacterium tuberculosis H37Rv
  8wmm-assembly1_G  TM=7.154E-01  e=3.029E-03  Chryseobacterium